Protein AF-A0A0C3NHC9-F1 (afdb_monomer_lite)

pLDDT: mean 86.34, std 17.05, range [40.94, 98.5]

Foldseek 3Di:
DDDDDDDDDDPDDDPDDPDPPPVLVVLLVVQLVLLVVLCVVLVHDPVLSVVLNVLSVVCSVPDSVVNSVVSNVSSVVRSVVVVVVVVVVVVVVVVVVVVVVVVVVPPPDDDDPQLLVLLLVLLLCLVPDPPDDDLVCSLVVSLVVCVVCVVVSVNPVQPPDPNSVVNVSVSNVVSSVVVVVVVVVVVVVVVVVVVVVVVVVVVPD

Sequence (205 aa):
MILRRNNAMTTTVLGSHPTPVSRQSHARKDFKLWAQKVASKFELKAAQFLELSTFINVGRKLNATDLRLRIWQQATSYKILNGIEEIKVESANTKTAVQKVTSGLKGRFQLSTDQMMQVAITCKDMLVQAGRTKYKTLHVDVEDRLKSCADTLGFQNVFGNPVHEQVLRTMIKKECSGIRSKFHTLASHLLSFDGLMFIADCIST

Radius of gyration: 44.85 Å; chains: 1; bounding box: 81×37×167 Å

Secondary structure (DSSP, 8-state):
----------------PPPTHHHHHHHHHHHHHHHHHHHHHTT--HHHHHHHHHHHHHGGGS-HHHHHHHHHHHHHHHHHHHHHHHHHHHHHHHHHHHHHHHHHHS------HHHHHHHHHHHHHHHS-TT----SSHHHHHHHHHHHTHHHHT-TTTTT-HHHHHHHHHHHHHHHHHHHHHHHHHHHHHHHHHHHHHHHHTT--

Structure (mmCIF, N/CA/C/O backbone):
data_AF-A0A0C3NHC9-F1
#
_entry.id   AF-A0A0C3NHC9-F1
#
loop_
_atom_site.group_PDB
_atom_site.id
_atom_site.type_symbol
_atom_site.label_atom_id
_atom_site.label_alt_id
_atom_site.label_comp_id
_atom_site.label_asym_id
_atom_site.label_entity_id
_atom_site.label_seq_id
_atom_site.pdbx_PDB_ins_code
_atom_site.C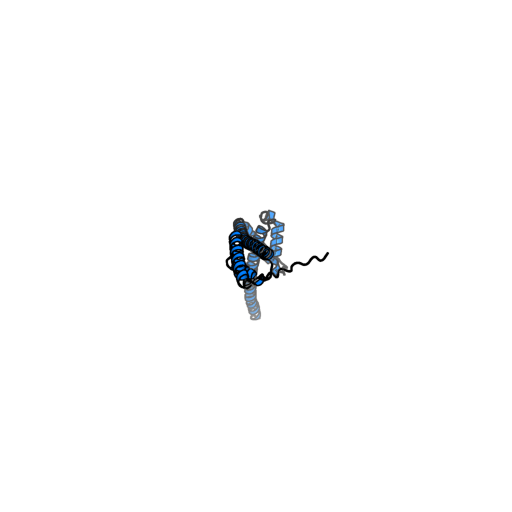artn_x
_atom_site.Cartn_y
_atom_site.Cartn_z
_atom_site.occupancy
_atom_site.B_iso_or_equiv
_atom_site.auth_seq_id
_atom_site.auth_comp_id
_atom_site.a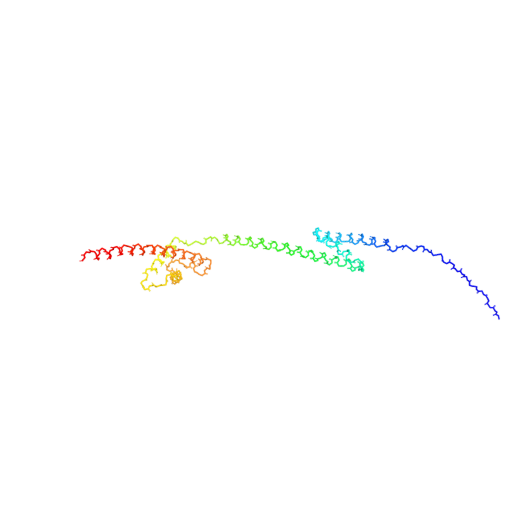uth_asym_id
_atom_site.auth_atom_id
_atom_site.pdbx_PDB_model_num
ATOM 1 N N . MET A 1 1 ? 43.011 -21.291 -99.588 1.00 44.72 1 MET A N 1
ATOM 2 C CA . MET A 1 1 ? 43.329 -19.908 -99.173 1.00 44.72 1 MET A CA 1
ATOM 3 C C . MET A 1 1 ? 43.545 -19.928 -97.664 1.00 44.72 1 MET A C 1
ATOM 5 O O . MET A 1 1 ? 42.606 -20.176 -96.924 1.00 44.72 1 MET A O 1
ATOM 9 N N . ILE A 1 2 ? 44.807 -19.854 -97.237 1.00 44.00 2 ILE A N 1
ATOM 10 C CA . ILE A 1 2 ? 45.263 -20.065 -95.854 1.00 44.00 2 ILE A CA 1
ATOM 11 C C . ILE A 1 2 ? 45.279 -18.706 -95.146 1.00 44.00 2 ILE A C 1
ATOM 13 O O . ILE A 1 2 ? 46.028 -17.824 -95.557 1.00 44.00 2 ILE A O 1
ATOM 17 N N . LEU A 1 3 ? 44.485 -18.539 -94.086 1.00 50.09 3 LEU A N 1
ATOM 18 C CA . LEU A 1 3 ? 44.543 -17.372 -93.202 1.00 50.09 3 LEU A CA 1
ATOM 19 C C . LEU A 1 3 ? 45.328 -17.735 -91.934 1.00 50.09 3 LEU A C 1
ATOM 21 O O . LEU A 1 3 ? 44.832 -18.415 -91.041 1.00 50.09 3 LEU A O 1
ATOM 25 N N . ARG A 1 4 ? 46.587 -17.286 -91.895 1.00 51.44 4 ARG A N 1
ATOM 26 C CA . ARG A 1 4 ? 47.415 -17.148 -90.686 1.00 51.44 4 ARG A CA 1
ATOM 27 C C . ARG A 1 4 ? 47.240 -15.735 -90.115 1.00 51.44 4 ARG A C 1
ATOM 29 O O . ARG A 1 4 ? 47.189 -14.797 -90.907 1.00 51.44 4 ARG A O 1
ATOM 36 N N . ARG A 1 5 ? 47.289 -15.625 -88.777 1.00 48.31 5 ARG A N 1
ATOM 37 C CA . ARG A 1 5 ? 47.662 -14.483 -87.888 1.00 48.31 5 ARG A CA 1
ATOM 38 C C . ARG A 1 5 ? 46.639 -14.349 -86.751 1.00 48.31 5 ARG A C 1
ATOM 40 O O . ARG A 1 5 ? 45.455 -14.457 -87.013 1.00 48.31 5 ARG A O 1
ATOM 47 N N . ASN A 1 6 ? 46.965 -14.047 -85.498 1.00 44.62 6 ASN A N 1
ATOM 48 C CA . ASN A 1 6 ? 48.209 -13.910 -84.736 1.00 44.62 6 ASN A CA 1
ATOM 49 C C . ASN A 1 6 ? 47.766 -13.922 -83.258 1.00 44.62 6 ASN A C 1
ATOM 51 O O . ASN A 1 6 ? 46.915 -13.116 -82.891 1.00 44.62 6 ASN A O 1
ATOM 55 N N . ASN A 1 7 ? 48.335 -14.786 -82.413 1.00 49.16 7 ASN A N 1
ATOM 56 C CA . ASN A 1 7 ? 48.118 -14.726 -80.965 1.00 49.16 7 ASN A CA 1
ATOM 57 C C . ASN A 1 7 ? 49.011 -13.632 -80.366 1.00 49.16 7 ASN A C 1
ATOM 59 O O . ASN A 1 7 ? 50.233 -13.774 -80.349 1.00 49.16 7 ASN A O 1
ATOM 63 N N . ALA A 1 8 ? 48.406 -12.550 -79.875 1.00 57.22 8 ALA A N 1
ATOM 64 C CA . ALA A 1 8 ? 49.081 -11.569 -79.034 1.00 57.22 8 ALA A CA 1
ATOM 65 C C . ALA A 1 8 ? 49.025 -12.040 -77.574 1.00 57.22 8 ALA A C 1
ATOM 67 O O . ALA A 1 8 ? 47.955 -12.159 -76.981 1.00 57.22 8 ALA A O 1
ATOM 68 N N . MET A 1 9 ? 50.193 -12.337 -77.012 1.00 54.31 9 MET A N 1
ATOM 69 C CA . MET A 1 9 ? 50.381 -12.715 -75.615 1.00 54.31 9 MET A CA 1
ATOM 70 C C . MET A 1 9 ? 50.439 -11.427 -74.781 1.00 54.31 9 MET A C 1
ATOM 72 O O . MET A 1 9 ? 51.434 -10.705 -74.807 1.00 54.31 9 MET A O 1
ATOM 76 N N . THR A 1 10 ? 49.348 -11.088 -74.094 1.00 58.56 10 THR A N 1
ATOM 77 C CA . THR A 1 10 ? 49.297 -9.936 -73.184 1.00 58.56 10 THR A CA 1
ATOM 78 C C . THR A 1 10 ? 49.719 -10.387 -71.790 1.00 58.56 10 THR A C 1
ATOM 80 O O . THR A 1 10 ? 48.948 -11.002 -71.059 1.00 58.56 10 THR A O 1
ATOM 83 N N . THR A 1 11 ? 50.963 -10.095 -71.420 1.00 52.34 11 THR A N 1
ATOM 84 C CA . THR A 1 11 ? 51.487 -10.300 -70.065 1.00 52.34 11 THR A CA 1
ATOM 85 C C . THR A 1 11 ? 50.850 -9.280 -69.122 1.00 52.34 11 THR A C 1
ATOM 87 O O . THR A 1 11 ? 51.247 -8.116 -69.083 1.00 52.34 11 THR A O 1
ATOM 90 N N . THR A 1 12 ? 49.827 -9.697 -68.375 1.00 59.31 12 THR A N 1
ATOM 91 C CA . THR A 1 12 ? 49.214 -8.884 -67.319 1.00 59.31 12 THR A CA 1
ATOM 92 C C . THR A 1 12 ? 50.114 -8.880 -66.085 1.00 59.31 12 THR A C 1
ATOM 94 O O . THR A 1 12 ? 50.344 -9.909 -65.454 1.00 59.31 12 THR A O 1
ATOM 97 N N . VAL A 1 13 ? 50.631 -7.699 -65.749 1.00 56.50 13 VAL A N 1
ATOM 98 C CA . VAL A 1 13 ? 51.409 -7.419 -64.538 1.00 56.50 13 VAL A CA 1
ATOM 99 C C . VAL A 1 13 ? 50.526 -7.633 -63.303 1.00 56.50 13 VAL A C 1
ATOM 101 O O . VAL A 1 13 ? 49.479 -7.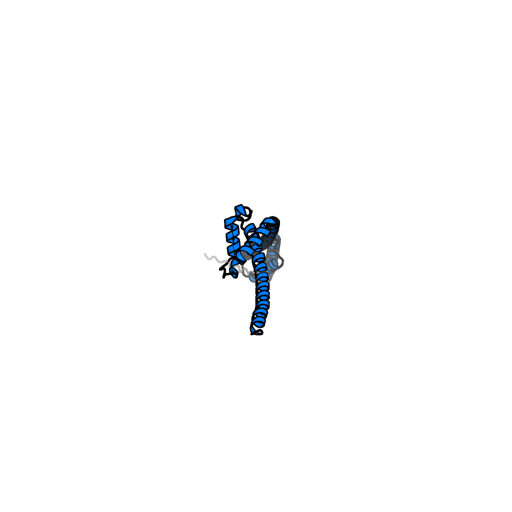005 -63.153 1.00 56.50 13 VAL A O 1
ATOM 104 N N . LEU A 1 14 ? 50.957 -8.538 -62.422 1.00 49.62 14 LEU A N 1
ATOM 105 C CA . LEU A 1 14 ? 50.315 -8.878 -61.154 1.00 49.62 14 LEU A CA 1
ATOM 106 C C . LEU A 1 14 ? 50.438 -7.691 -60.180 1.00 49.62 14 LEU A C 1
ATOM 108 O O . LEU A 1 14 ? 51.459 -7.511 -59.519 1.00 49.62 14 LEU A O 1
ATOM 112 N N . GLY A 1 15 ? 49.403 -6.852 -60.119 1.00 56.22 15 GLY A N 1
ATOM 113 C CA . GLY A 1 15 ? 49.289 -5.785 -59.127 1.00 56.22 15 GLY A CA 1
ATOM 114 C C . GLY A 1 15 ? 49.207 -6.361 -57.711 1.00 56.22 15 GLY A C 1
ATOM 115 O O . GLY A 1 15 ? 48.411 -7.259 -57.437 1.00 56.22 15 GLY A O 1
ATOM 116 N N . SER A 1 16 ? 50.036 -5.838 -56.812 1.00 59.50 16 SER A N 1
ATOM 117 C CA . SER A 1 16 ? 50.079 -6.167 -55.389 1.00 59.50 16 SER A CA 1
ATOM 118 C C . SER A 1 16 ? 48.696 -6.031 -54.743 1.00 59.50 16 SER A C 1
ATOM 120 O O . SER A 1 16 ? 48.161 -4.939 -54.555 1.00 59.50 16 SER A O 1
ATOM 122 N N . HIS A 1 17 ? 48.100 -7.175 -54.405 1.00 58.53 17 HIS A N 1
ATOM 123 C CA . HIS A 1 17 ? 46.801 -7.245 -53.752 1.00 58.53 17 HIS A CA 1
ATOM 124 C C . HIS A 1 17 ? 46.933 -6.693 -52.318 1.00 58.53 17 HIS A C 1
ATOM 126 O O . HIS A 1 17 ? 47.716 -7.239 -51.536 1.00 58.53 17 HIS A O 1
ATOM 132 N N . PRO A 1 18 ? 46.224 -5.610 -51.943 1.00 59.41 18 PRO A N 1
ATOM 133 C CA . PRO A 1 18 ? 46.286 -5.084 -50.587 1.00 59.41 18 PRO A CA 1
ATOM 134 C C . PRO A 1 18 ? 45.799 -6.153 -49.608 1.00 59.41 18 PRO A C 1
ATOM 136 O O . PRO A 1 18 ? 44.698 -6.691 -49.739 1.00 59.41 18 PRO A O 1
ATOM 139 N N . THR A 1 19 ? 46.641 -6.469 -48.628 1.00 56.66 19 THR A N 1
ATOM 140 C CA . THR A 1 19 ? 46.375 -7.489 -47.615 1.00 56.66 19 THR A CA 1
ATOM 141 C C . THR A 1 19 ? 45.064 -7.187 -46.861 1.00 56.66 19 THR A C 1
ATOM 143 O O . THR A 1 19 ? 44.815 -6.042 -46.469 1.00 56.66 19 THR A O 1
ATOM 146 N N . PRO A 1 20 ? 44.200 -8.194 -46.616 1.00 60.44 20 PRO A N 1
ATOM 147 C CA . PRO A 1 20 ? 42.828 -8.021 -46.107 1.00 60.44 20 PRO A CA 1
ATOM 148 C C . PRO A 1 20 ? 42.699 -7.418 -44.693 1.00 60.44 20 PRO A C 1
ATOM 150 O O . PRO A 1 20 ? 41.590 -7.161 -44.226 1.00 60.44 20 PRO A O 1
ATOM 153 N N . VAL A 1 21 ? 43.811 -7.146 -44.006 1.00 60.47 21 VAL A N 1
ATOM 154 C CA . VAL A 1 21 ? 43.839 -6.648 -42.622 1.00 60.47 21 VAL A CA 1
ATOM 155 C C . VAL A 1 21 ? 43.451 -5.161 -42.525 1.00 60.47 21 VAL A C 1
ATOM 157 O O . VAL A 1 21 ? 42.848 -4.744 -41.535 1.00 60.47 21 VAL A O 1
ATOM 160 N N . SER A 1 22 ? 43.715 -4.346 -43.555 1.00 60.72 22 SER A N 1
ATOM 161 C CA . SER A 1 22 ? 43.496 -2.888 -43.486 1.00 60.72 22 SER A CA 1
ATOM 162 C C . SER A 1 22 ? 42.015 -2.479 -43.536 1.00 60.72 22 SER A C 1
ATOM 164 O O . SER A 1 22 ? 41.604 -1.552 -42.834 1.00 60.72 22 SER A O 1
ATOM 166 N N . ARG A 1 23 ? 41.168 -3.202 -44.284 1.00 60.69 23 ARG A N 1
ATOM 167 C CA . ARG A 1 23 ? 39.735 -2.870 -44.444 1.00 60.69 23 ARG A CA 1
ATOM 168 C C . ARG A 1 23 ? 38.904 -3.103 -43.179 1.00 60.69 23 ARG A C 1
ATOM 170 O O . ARG A 1 23 ? 37.926 -2.396 -42.947 1.00 60.69 23 ARG A O 1
ATOM 177 N N . GLN A 1 24 ? 39.301 -4.049 -42.328 1.00 67.00 24 GLN A N 1
ATOM 178 C CA . GLN A 1 24 ? 38.538 -4.413 -41.128 1.00 67.00 24 GLN A CA 1
ATOM 179 C C . GLN A 1 24 ? 38.642 -3.359 -40.007 1.00 67.00 24 GLN A C 1
ATOM 181 O O . GLN A 1 24 ? 37.702 -3.168 -39.234 1.00 67.00 24 GLN A O 1
ATOM 186 N N . SER A 1 25 ? 39.765 -2.635 -39.945 1.00 71.69 25 SER A N 1
ATOM 187 C CA . SER A 1 25 ? 40.015 -1.554 -38.979 1.00 71.69 25 SER A CA 1
ATOM 188 C C . SER A 1 25 ? 39.088 -0.350 -39.189 1.00 71.69 25 SER A C 1
ATOM 190 O O . SER A 1 25 ? 38.513 0.166 -38.226 1.00 71.69 25 SER A O 1
ATOM 192 N N . HIS A 1 26 ? 38.889 0.063 -40.446 1.00 75.31 26 HIS A N 1
ATOM 193 C CA . HIS A 1 26 ? 38.049 1.213 -40.796 1.00 75.31 26 HIS A CA 1
ATOM 194 C C . HIS A 1 26 ? 36.569 0.960 -40.491 1.00 75.31 26 HIS A C 1
ATOM 196 O O . HIS A 1 26 ? 35.961 1.742 -39.763 1.00 75.31 26 HIS A O 1
ATOM 202 N N . ALA A 1 27 ? 36.033 -0.195 -40.902 1.00 78.44 27 ALA A N 1
ATOM 203 C CA . ALA A 1 27 ? 34.645 -0.563 -40.619 1.00 78.44 27 ALA A CA 1
ATOM 204 C C . ALA A 1 27 ? 34.328 -0.551 -39.109 1.00 78.44 27 ALA A C 1
ATOM 206 O O . ALA A 1 27 ? 33.252 -0.133 -38.686 1.00 78.44 27 ALA A O 1
ATOM 207 N N . ARG A 1 28 ? 35.286 -0.951 -38.260 1.00 79.25 28 ARG A N 1
ATOM 208 C CA . ARG A 1 28 ? 35.110 -0.947 -36.800 1.00 79.25 28 ARG A CA 1
ATOM 209 C C . ARG A 1 28 ? 35.011 0.464 -36.219 1.00 79.25 28 ARG A C 1
ATOM 211 O O . ARG A 1 28 ? 34.237 0.675 -35.285 1.00 79.25 28 ARG A O 1
ATOM 218 N N . LYS A 1 29 ? 35.784 1.420 -36.743 1.00 87.69 29 LYS A N 1
ATOM 219 C CA . LYS A 1 29 ? 35.683 2.833 -36.341 1.00 87.69 29 LYS A CA 1
ATOM 220 C C . LYS A 1 29 ? 34.319 3.404 -36.735 1.00 87.69 29 LYS A C 1
ATOM 222 O O . LYS A 1 29 ? 33.694 4.072 -35.913 1.00 87.69 29 LYS A O 1
ATOM 227 N N . ASP A 1 30 ? 33.813 3.032 -37.909 1.00 92.38 30 ASP A N 1
ATOM 228 C CA . ASP A 1 30 ? 32.503 3.475 -38.394 1.00 92.38 30 ASP A CA 1
ATOM 229 C C . ASP A 1 30 ? 31.353 2.964 -37.515 1.00 92.38 30 ASP A C 1
ATOM 231 O O . ASP A 1 30 ? 30.443 3.725 -37.183 1.00 92.38 30 ASP A O 1
ATOM 235 N N . PHE A 1 31 ? 31.394 1.699 -37.072 1.00 94.56 31 PHE A N 1
ATOM 236 C CA . PHE A 1 31 ? 30.374 1.170 -36.156 1.00 94.56 31 PHE A CA 1
ATOM 237 C C . PHE A 1 31 ? 30.442 1.789 -34.763 1.00 94.56 31 PHE A C 1
ATOM 239 O O . PHE A 1 31 ? 29.396 2.011 -34.159 1.00 94.56 31 PHE A O 1
ATOM 246 N N . LYS A 1 32 ? 31.640 2.107 -34.256 1.00 94.81 32 LYS A N 1
ATOM 247 C CA . LYS A 1 32 ? 31.778 2.827 -32.981 1.00 94.81 32 LYS A CA 1
ATOM 248 C C . LYS A 1 32 ? 31.165 4.222 -33.061 1.00 94.81 32 LYS A C 1
ATOM 250 O O . LYS A 1 32 ? 30.396 4.592 -32.180 1.00 94.81 32 LYS A O 1
ATOM 255 N N . LEU A 1 33 ? 31.446 4.958 -34.138 1.00 96.00 33 LEU A N 1
ATOM 256 C CA . LEU A 1 33 ? 30.846 6.272 -34.367 1.00 96.00 33 LEU A CA 1
ATOM 257 C C . LEU A 1 33 ? 29.321 6.170 -34.522 1.00 96.00 33 LEU A C 1
ATOM 259 O O . LEU A 1 33 ? 28.586 7.003 -33.996 1.00 96.00 33 LEU A O 1
ATOM 263 N N . TRP A 1 34 ? 28.833 5.133 -35.207 1.00 96.19 34 TRP A N 1
ATOM 264 C CA . TRP A 1 34 ? 27.400 4.859 -35.309 1.00 96.19 34 TRP A CA 1
ATOM 265 C C . TRP A 1 34 ? 26.764 4.585 -33.943 1.00 96.19 34 TRP A C 1
ATOM 267 O O . TRP A 1 34 ? 25.779 5.231 -33.597 1.00 96.19 34 TRP A O 1
ATOM 277 N N . ALA A 1 35 ? 27.342 3.688 -33.141 1.00 96.94 35 ALA A N 1
ATOM 278 C CA . ALA A 1 35 ? 26.850 3.397 -31.798 1.00 96.94 35 ALA A CA 1
ATOM 279 C C . ALA A 1 35 ? 26.876 4.632 -30.895 1.00 96.94 35 ALA A C 1
ATOM 281 O O . ALA A 1 35 ? 25.951 4.810 -30.113 1.00 96.94 35 ALA A O 1
ATOM 282 N N . GLN A 1 36 ? 27.870 5.513 -31.037 1.00 97.69 36 GLN A N 1
ATOM 283 C CA . GLN A 1 36 ? 27.906 6.784 -30.316 1.00 97.69 36 GLN A CA 1
ATOM 284 C C . GLN A 1 36 ? 26.739 7.690 -30.721 1.00 97.69 36 GLN A C 1
ATOM 286 O O . GLN A 1 36 ? 26.024 8.178 -29.852 1.00 97.69 36 GLN A O 1
ATOM 291 N N . LYS A 1 37 ? 26.484 7.865 -32.026 1.00 97.94 37 LYS A N 1
ATOM 292 C CA . LYS A 1 37 ? 25.334 8.650 -32.516 1.00 97.94 37 LYS A CA 1
ATOM 293 C C . LYS A 1 37 ? 24.005 8.095 -32.005 1.00 97.94 37 LYS A C 1
ATOM 295 O O . LYS A 1 37 ? 23.142 8.857 -31.582 1.00 97.94 37 LYS A O 1
ATOM 300 N N . VAL A 1 38 ? 23.849 6.772 -32.038 1.00 97.94 38 VAL A N 1
ATOM 301 C CA . VAL A 1 38 ? 22.658 6.081 -31.532 1.00 97.94 38 VAL A CA 1
ATOM 302 C C . VAL A 1 38 ? 22.530 6.273 -30.019 1.00 97.94 38 VAL A C 1
ATOM 304 O O . VAL A 1 38 ? 21.463 6.651 -29.548 1.00 97.94 38 VAL A O 1
ATOM 307 N N . ALA A 1 39 ? 23.608 6.088 -29.261 1.00 98.06 39 ALA A N 1
ATOM 308 C CA . ALA A 1 39 ? 23.596 6.259 -27.814 1.00 98.06 39 ALA A CA 1
ATOM 309 C C . ALA A 1 39 ? 23.253 7.691 -27.396 1.00 98.06 39 ALA A C 1
ATOM 311 O O . ALA A 1 39 ? 22.438 7.870 -26.499 1.00 98.06 39 ALA A O 1
ATOM 312 N N . SER A 1 40 ? 23.799 8.698 -28.083 1.00 98.00 40 SER A N 1
ATOM 313 C CA . SER A 1 40 ? 23.423 10.098 -27.868 1.00 98.00 40 SER A CA 1
ATOM 314 C C . SER A 1 40 ? 21.956 10.353 -28.218 1.00 98.00 40 SER A C 1
ATOM 316 O O . SER A 1 40 ? 21.259 11.000 -27.448 1.00 98.00 40 SER A O 1
ATOM 318 N N . LYS A 1 41 ? 21.460 9.811 -29.340 1.00 98.12 41 LYS A N 1
ATOM 319 C CA . LYS A 1 41 ? 20.058 9.973 -29.761 1.00 98.12 41 LYS A CA 1
ATOM 320 C C . LYS A 1 41 ? 19.061 9.371 -28.767 1.00 98.12 41 LYS A C 1
ATOM 322 O O . LYS A 1 41 ? 17.987 9.928 -28.580 1.00 98.12 41 LYS A O 1
ATOM 327 N N . PHE A 1 42 ? 19.394 8.227 -28.179 1.00 97.81 42 PHE A N 1
ATOM 328 C CA . PHE A 1 42 ? 18.545 7.535 -27.208 1.00 97.81 42 PHE A CA 1
ATOM 329 C C . PHE A 1 42 ? 18.905 7.862 -25.753 1.00 97.81 42 PHE A C 1
ATOM 331 O O . PHE A 1 42 ? 18.368 7.222 -24.854 1.00 97.81 42 PHE A O 1
ATOM 338 N N . GLU A 1 43 ? 19.791 8.837 -25.516 1.00 97.25 43 GLU A N 1
ATOM 339 C CA . GLU A 1 43 ? 20.208 9.278 -24.175 1.00 97.25 43 GLU A CA 1
ATOM 340 C C . GLU A 1 43 ? 20.624 8.101 -23.278 1.00 97.25 43 GLU A C 1
ATOM 342 O O . GLU A 1 43 ? 20.218 7.974 -22.122 1.00 97.25 43 GLU A O 1
ATOM 347 N N . LEU A 1 44 ? 21.396 7.175 -23.847 1.00 97.44 44 LEU A N 1
ATOM 348 C CA . LEU A 1 44 ? 21.778 5.958 -23.146 1.00 97.44 44 LEU A CA 1
ATOM 349 C C . LEU A 1 44 ? 22.755 6.254 -22.008 1.00 97.44 44 LEU A C 1
ATOM 351 O O . LEU A 1 44 ? 23.661 7.082 -22.130 1.00 97.44 44 LEU A O 1
ATOM 355 N N . LYS A 1 45 ? 22.623 5.494 -20.918 1.00 97.38 45 LYS A N 1
ATOM 356 C CA . LYS A 1 45 ? 23.560 5.534 -19.791 1.00 97.38 45 LYS A CA 1
ATOM 357 C C . LYS A 1 45 ? 24.934 5.019 -20.245 1.00 97.38 45 LYS A C 1
ATOM 359 O O . LYS A 1 45 ? 25.033 4.167 -21.130 1.00 97.38 45 LYS A O 1
ATOM 364 N N . ALA A 1 46 ? 26.006 5.464 -19.589 1.00 97.06 46 ALA A N 1
ATOM 365 C CA . ALA A 1 46 ? 27.377 5.080 -19.951 1.00 97.06 46 ALA A CA 1
ATOM 366 C C . ALA A 1 46 ? 27.596 3.550 -19.986 1.00 97.06 46 ALA A C 1
ATOM 368 O O . ALA A 1 46 ? 28.251 3.039 -20.894 1.00 97.06 46 ALA A O 1
ATOM 369 N N . ALA A 1 47 ? 26.989 2.811 -19.050 1.00 97.44 47 ALA A N 1
ATOM 370 C CA . ALA A 1 47 ? 27.037 1.347 -19.020 1.00 97.44 47 ALA A CA 1
ATOM 371 C C . ALA A 1 47 ? 26.372 0.706 -20.254 1.00 97.44 47 ALA A C 1
ATOM 373 O O . ALA A 1 47 ? 26.947 -0.179 -20.881 1.00 97.44 47 ALA A O 1
ATOM 374 N N . GLN A 1 48 ? 25.212 1.219 -20.674 1.00 97.81 48 GLN A N 1
ATOM 375 C CA . GLN A 1 48 ? 24.490 0.732 -21.856 1.00 97.81 48 GLN A CA 1
ATOM 376 C C . GLN A 1 48 ? 25.292 0.991 -23.141 1.00 97.81 48 GLN A C 1
ATOM 378 O O . GLN A 1 48 ? 25.343 0.147 -24.035 1.00 97.81 48 GLN A O 1
ATOM 383 N N . PHE A 1 49 ? 25.991 2.128 -23.226 1.00 96.81 49 PHE A N 1
ATOM 384 C CA . PHE A 1 49 ? 26.906 2.401 -24.337 1.00 96.81 49 PHE A CA 1
ATOM 385 C C . PHE A 1 49 ? 28.116 1.447 -24.365 1.00 96.81 49 PHE A C 1
ATOM 387 O O . PHE A 1 49 ? 28.538 1.003 -25.441 1.00 96.81 49 PHE A O 1
ATOM 394 N N . LEU A 1 50 ? 28.664 1.093 -23.199 1.00 96.50 50 LEU A N 1
ATOM 395 C CA . LEU A 1 50 ? 29.730 0.096 -23.101 1.00 96.50 50 LEU A CA 1
ATOM 396 C C . LEU A 1 50 ? 29.249 -1.279 -23.593 1.00 96.50 50 LEU A C 1
ATOM 398 O O . LEU A 1 50 ? 29.954 -1.942 -24.355 1.00 96.50 50 LEU A O 1
ATOM 402 N N . GLU A 1 51 ? 28.024 -1.672 -23.246 1.00 96.44 51 GLU A N 1
ATOM 403 C CA . GLU A 1 51 ? 27.402 -2.907 -23.735 1.00 96.44 51 GLU A CA 1
ATOM 404 C C . GLU A 1 51 ? 27.214 -2.902 -25.260 1.00 96.44 51 GLU A C 1
ATOM 406 O O . GLU A 1 51 ? 27.574 -3.878 -25.924 1.00 96.44 51 GLU A O 1
ATOM 411 N N . LEU A 1 52 ? 26.771 -1.785 -25.854 1.00 95.56 52 LEU A N 1
ATOM 412 C CA . LEU A 1 52 ? 26.719 -1.637 -27.318 1.00 95.56 52 LEU A CA 1
ATOM 413 C C . LEU A 1 52 ? 28.105 -1.786 -27.966 1.00 95.56 52 LEU A C 1
ATOM 415 O O . LEU A 1 52 ? 28.239 -2.376 -29.041 1.00 95.56 52 LEU A O 1
ATOM 419 N N . SER A 1 53 ? 29.154 -1.294 -27.305 1.00 93.88 53 SER A N 1
ATOM 420 C CA . SER A 1 53 ? 30.535 -1.448 -27.775 1.00 93.88 53 SER A CA 1
ATOM 421 C C . SER A 1 53 ? 31.000 -2.908 -27.741 1.00 93.88 53 SER A C 1
ATOM 423 O O . SER A 1 53 ? 31.676 -3.365 -28.668 1.00 93.88 53 SER A O 1
ATOM 425 N N . THR A 1 54 ? 30.603 -3.667 -26.719 1.00 94.56 54 THR A N 1
ATOM 426 C CA . THR A 1 54 ? 30.814 -5.121 -26.657 1.00 94.56 54 THR A CA 1
ATOM 427 C C . THR A 1 54 ? 30.051 -5.832 -27.771 1.00 94.56 54 THR A C 1
ATOM 429 O O . THR A 1 54 ? 30.614 -6.696 -28.448 1.00 94.56 54 THR A O 1
ATOM 432 N N . PHE A 1 55 ? 28.817 -5.407 -28.046 1.00 92.50 55 PHE A N 1
ATOM 433 C CA . PHE A 1 55 ? 27.989 -5.960 -29.116 1.00 92.50 55 PHE A CA 1
ATOM 434 C C . PHE A 1 55 ? 28.637 -5.807 -30.502 1.00 92.50 55 PHE A C 1
ATOM 436 O O . PHE A 1 55 ? 28.64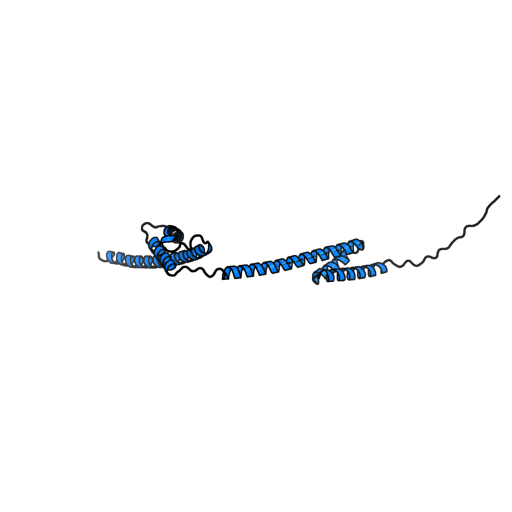2 -6.754 -31.288 1.00 92.50 55 PHE A O 1
ATOM 443 N N . ILE A 1 56 ? 29.283 -4.665 -30.780 1.00 95.00 56 ILE A N 1
ATOM 444 C CA . ILE A 1 56 ? 30.077 -4.457 -32.008 1.00 95.00 56 ILE A CA 1
ATOM 445 C C . ILE A 1 56 ? 31.217 -5.480 -32.125 1.00 95.00 56 ILE A C 1
ATOM 447 O O . ILE A 1 56 ? 31.493 -5.982 -33.215 1.00 95.00 56 ILE A O 1
ATOM 451 N N . ASN A 1 57 ? 31.891 -5.797 -31.015 1.00 93.38 57 ASN A N 1
ATOM 452 C CA . ASN A 1 57 ? 33.014 -6.737 -31.023 1.00 93.38 57 ASN A CA 1
ATOM 453 C C . ASN A 1 57 ? 32.555 -8.174 -31.304 1.00 93.38 57 ASN A C 1
ATOM 455 O O . ASN A 1 57 ? 33.197 -8.880 -32.085 1.00 93.38 57 ASN A O 1
ATOM 459 N N . VAL A 1 58 ? 31.441 -8.593 -30.698 1.00 94.00 58 VAL A N 1
ATOM 460 C CA . VAL A 1 58 ? 30.861 -9.931 -30.892 1.00 94.00 58 VAL A CA 1
ATOM 461 C C . VAL A 1 58 ? 30.246 -10.059 -32.289 1.00 94.00 58 VAL A C 1
ATOM 463 O O . VAL A 1 58 ? 30.451 -11.058 -32.978 1.00 94.00 58 VAL A O 1
ATOM 466 N N . GLY A 1 59 ? 29.575 -9.008 -32.763 1.00 93.94 59 GLY A N 1
ATOM 467 C CA . GLY A 1 59 ? 28.924 -8.937 -34.070 1.00 93.94 59 GLY A CA 1
ATOM 468 C C . GLY A 1 59 ? 29.864 -8.772 -35.266 1.00 93.94 59 GLY A C 1
ATOM 469 O O . GLY A 1 59 ? 29.390 -8.552 -36.375 1.00 93.94 59 GLY A O 1
ATOM 470 N N . ARG A 1 60 ? 31.187 -8.901 -35.095 1.00 91.44 60 ARG A N 1
ATOM 471 C CA . ARG A 1 60 ? 32.196 -8.645 -36.146 1.00 91.44 60 ARG A CA 1
ATOM 472 C C . ARG A 1 60 ? 32.055 -9.487 -37.421 1.00 91.44 60 ARG A C 1
ATOM 474 O O . ARG A 1 60 ? 32.660 -9.151 -38.433 1.00 91.44 60 ARG A O 1
ATOM 481 N N . LYS A 1 61 ? 31.346 -10.618 -37.343 1.00 92.94 61 LYS A N 1
ATOM 482 C CA . LYS A 1 61 ? 31.088 -11.525 -38.475 1.00 92.94 61 LYS A CA 1
ATOM 483 C C . LYS A 1 61 ? 29.777 -11.208 -39.204 1.00 92.94 61 LYS A C 1
ATOM 485 O O . LYS A 1 61 ? 29.518 -11.802 -40.243 1.00 92.94 61 LYS A O 1
ATOM 490 N N . LEU A 1 62 ? 28.947 -10.326 -38.649 1.00 92.94 62 LEU A N 1
ATOM 491 C CA . LEU A 1 62 ? 27.681 -9.934 -39.255 1.00 92.94 62 LEU A CA 1
ATOM 492 C C . LEU A 1 62 ? 27.922 -8.967 -40.410 1.00 92.94 62 LEU A C 1
ATOM 494 O O . LEU A 1 62 ? 28.921 -8.242 -40.444 1.00 92.94 62 LEU A O 1
ATOM 498 N N . ASN A 1 63 ? 26.971 -8.931 -41.341 1.00 94.62 63 ASN A N 1
ATOM 499 C CA . ASN A 1 63 ? 26.977 -7.901 -42.363 1.00 94.62 63 ASN A CA 1
ATOM 500 C C . ASN A 1 63 ? 26.765 -6.514 -41.711 1.00 94.62 63 ASN A C 1
ATOM 502 O O . ASN A 1 63 ? 26.219 -6.384 -40.610 1.00 94.62 63 ASN A O 1
ATOM 506 N N . ALA A 1 64 ? 27.228 -5.463 -42.386 1.00 93.31 64 ALA A N 1
ATOM 507 C CA . ALA A 1 64 ? 27.215 -4.112 -41.831 1.00 93.31 64 ALA A CA 1
ATOM 508 C C . ALA A 1 64 ? 25.802 -3.585 -41.533 1.00 93.31 64 ALA A C 1
ATOM 510 O O . ALA A 1 64 ? 25.602 -2.862 -40.553 1.00 93.31 64 ALA A O 1
ATOM 511 N N . THR A 1 65 ? 24.836 -3.939 -42.376 1.00 95.38 65 THR A N 1
ATOM 512 C CA . THR A 1 65 ? 23.438 -3.521 -42.254 1.00 95.38 65 THR A CA 1
ATOM 513 C C . THR A 1 65 ? 22.786 -4.166 -41.035 1.00 95.38 65 THR A C 1
ATOM 515 O O . THR A 1 65 ? 22.234 -3.458 -40.194 1.00 95.38 65 THR A O 1
ATOM 518 N N . ASP A 1 66 ? 22.944 -5.477 -40.873 1.00 95.81 66 ASP A N 1
ATOM 519 C CA . ASP A 1 66 ? 22.451 -6.254 -39.740 1.00 95.81 66 ASP A CA 1
ATOM 520 C C . ASP A 1 66 ? 23.046 -5.749 -38.431 1.00 95.81 66 ASP A C 1
ATOM 522 O O . ASP A 1 66 ? 22.330 -5.601 -37.441 1.00 95.81 66 ASP A O 1
ATOM 526 N N . LEU A 1 67 ? 24.352 -5.455 -38.408 1.00 95.56 67 LEU A N 1
ATOM 527 C CA . LEU A 1 67 ? 24.996 -4.949 -37.201 1.00 95.56 67 LEU A CA 1
ATOM 528 C C . LEU A 1 67 ? 24.442 -3.572 -36.808 1.00 95.56 67 LEU A C 1
ATOM 530 O O . LEU A 1 67 ? 24.130 -3.354 -35.638 1.00 95.56 67 LEU A O 1
ATOM 534 N N . ARG A 1 68 ? 24.257 -2.655 -37.769 1.00 95.94 68 ARG A N 1
ATOM 535 C CA . ARG A 1 68 ? 23.633 -1.343 -37.509 1.00 95.94 68 ARG A CA 1
ATOM 536 C C . ARG A 1 68 ? 22.197 -1.481 -37.016 1.00 95.94 68 ARG A C 1
ATOM 538 O O . ARG A 1 68 ? 21.833 -0.781 -36.071 1.00 95.94 68 ARG A O 1
ATOM 545 N N . LEU A 1 69 ? 21.418 -2.376 -37.626 1.00 97.06 69 LEU A N 1
ATOM 546 C CA . LEU A 1 69 ? 20.035 -2.644 -37.239 1.00 97.06 69 LEU A CA 1
ATOM 547 C C . LEU A 1 69 ? 19.959 -3.187 -35.809 1.00 97.06 69 LEU A C 1
ATOM 549 O O . LEU A 1 69 ? 19.178 -2.683 -35.008 1.00 97.06 69 LEU A O 1
ATOM 553 N N . ARG A 1 70 ? 20.813 -4.150 -35.450 1.00 96.62 70 ARG A N 1
ATOM 554 C CA . ARG A 1 70 ? 20.843 -4.711 -34.092 1.00 96.62 70 ARG A CA 1
ATOM 555 C C . ARG A 1 70 ? 21.303 -3.695 -33.045 1.00 96.62 70 ARG A C 1
ATOM 557 O O . ARG A 1 70 ? 20.715 -3.647 -31.972 1.00 96.62 70 ARG A O 1
ATOM 564 N N . ILE A 1 71 ? 22.293 -2.848 -33.354 1.00 96.56 71 ILE A N 1
ATOM 565 C CA . ILE A 1 71 ? 22.695 -1.733 -32.472 1.00 96.56 71 ILE A CA 1
ATOM 566 C C . ILE A 1 71 ? 21.507 -0.797 -32.223 1.00 96.56 71 ILE A C 1
ATOM 568 O O . ILE A 1 71 ? 21.254 -0.406 -31.086 1.00 96.56 71 ILE A O 1
ATOM 572 N N . TRP A 1 72 ? 20.761 -0.459 -33.277 1.00 98.12 72 TRP A N 1
ATOM 573 C CA . TRP A 1 72 ? 19.577 0.391 -33.174 1.00 98.12 72 TRP A CA 1
ATOM 574 C C . TRP A 1 72 ? 18.468 -0.247 -32.331 1.00 98.12 72 TRP A C 1
ATOM 576 O O . TRP A 1 72 ? 17.913 0.400 -31.443 1.00 98.12 72 TRP A O 1
ATOM 586 N N . GLN A 1 73 ? 18.157 -1.519 -32.585 1.00 98.06 73 GLN A N 1
ATOM 587 C CA . GLN A 1 73 ? 17.164 -2.275 -31.820 1.00 98.06 73 GLN A CA 1
ATOM 588 C C . GLN A 1 73 ? 17.544 -2.341 -30.338 1.00 98.06 73 GLN A C 1
ATOM 590 O O . GLN A 1 73 ? 16.723 -2.013 -29.488 1.00 98.06 73 GLN A O 1
ATOM 595 N N . GLN A 1 74 ? 18.801 -2.670 -30.028 1.00 97.81 74 GLN A N 1
ATOM 596 C CA . GLN A 1 74 ? 19.280 -2.743 -28.648 1.00 97.81 74 GLN A CA 1
ATOM 597 C C . GLN A 1 74 ? 19.196 -1.382 -27.939 1.00 97.81 74 GLN A C 1
ATOM 599 O O . GLN A 1 74 ? 18.745 -1.304 -26.799 1.00 97.81 74 GLN A O 1
ATOM 604 N N . ALA A 1 75 ? 19.563 -0.294 -28.621 1.00 98.06 75 ALA A N 1
ATOM 605 C CA . ALA A 1 75 ? 19.423 1.058 -28.083 1.00 98.06 75 ALA A CA 1
ATOM 606 C C . ALA A 1 75 ? 17.959 1.453 -27.832 1.00 98.06 75 ALA A C 1
ATOM 608 O O . ALA A 1 75 ? 17.651 2.061 -26.808 1.00 98.06 75 ALA A O 1
ATOM 609 N N . THR A 1 76 ? 17.054 1.060 -28.731 1.00 98.25 76 THR A N 1
ATOM 610 C CA . THR A 1 76 ? 15.609 1.275 -28.562 1.00 98.25 76 THR A CA 1
ATOM 611 C C . THR A 1 76 ? 15.103 0.543 -27.316 1.00 98.25 76 THR A C 1
ATOM 613 O O . THR A 1 76 ? 14.412 1.143 -26.493 1.00 98.25 76 THR A O 1
ATOM 616 N N . SER A 1 77 ? 15.511 -0.716 -27.121 1.00 98.19 77 SER A N 1
ATOM 617 C CA . SER A 1 77 ? 15.181 -1.492 -25.920 1.00 98.19 77 SER A CA 1
ATOM 618 C C . SER A 1 77 ? 15.688 -0.821 -24.643 1.00 98.19 77 SER A C 1
ATOM 620 O O . SER A 1 77 ? 14.939 -0.726 -23.674 1.00 98.19 77 SER A O 1
ATOM 622 N N . TYR A 1 78 ? 16.916 -0.290 -24.633 1.00 98.38 78 TYR A N 1
ATOM 623 C CA . TYR A 1 78 ? 17.418 0.452 -23.472 1.00 98.38 78 TYR A CA 1
ATOM 624 C C . TYR A 1 78 ? 16.628 1.731 -23.191 1.00 98.38 78 TYR A C 1
ATOM 626 O O . TYR A 1 78 ? 16.349 2.005 -22.027 1.00 98.38 78 TYR A O 1
ATOM 634 N N . LYS A 1 79 ? 16.224 2.498 -24.215 1.00 97.94 79 LYS A N 1
ATOM 635 C CA . LYS A 1 79 ? 15.385 3.690 -24.003 1.00 97.94 79 LYS A CA 1
ATOM 636 C C . LYS A 1 79 ? 14.048 3.319 -23.361 1.00 97.94 79 LYS A C 1
ATOM 638 O O . LYS A 1 79 ? 13.621 3.998 -22.432 1.00 97.94 79 LYS A O 1
ATOM 643 N N . ILE A 1 80 ? 13.423 2.232 -23.818 1.00 98.06 80 ILE A N 1
ATOM 644 C CA . ILE A 1 80 ? 12.178 1.715 -23.232 1.00 98.06 80 ILE A CA 1
ATOM 645 C C . ILE A 1 80 ? 12.401 1.307 -21.771 1.00 98.06 80 ILE A C 1
ATOM 647 O O . ILE A 1 80 ? 11.635 1.715 -20.903 1.00 98.06 80 ILE A O 1
ATOM 651 N N . LEU A 1 81 ? 13.464 0.548 -21.483 1.00 97.88 81 LEU A N 1
ATOM 652 C CA . LEU A 1 81 ? 13.790 0.118 -20.119 1.00 97.88 81 LEU A 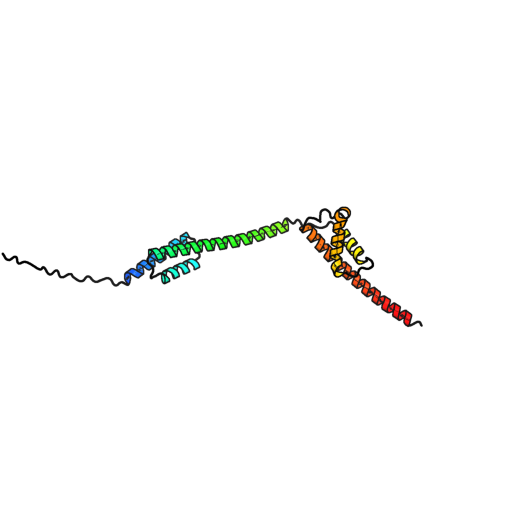CA 1
ATOM 653 C C . LEU A 1 81 ? 14.046 1.305 -19.184 1.00 97.88 81 LEU A C 1
ATOM 655 O O . LEU A 1 81 ? 13.501 1.330 -18.084 1.00 97.88 81 LEU A O 1
ATOM 659 N N . ASN A 1 82 ? 14.805 2.308 -19.634 1.00 97.31 82 ASN A N 1
ATOM 660 C CA . ASN A 1 82 ? 15.047 3.529 -18.864 1.00 97.31 82 ASN A CA 1
ATOM 661 C C . ASN A 1 82 ? 13.725 4.252 -18.546 1.00 97.31 82 ASN A C 1
ATOM 663 O O . ASN A 1 82 ? 13.500 4.623 -17.399 1.00 97.31 82 ASN A O 1
ATOM 667 N N . GLY A 1 83 ? 12.815 4.368 -19.521 1.00 97.12 83 GLY A N 1
ATOM 668 C CA . GLY A 1 83 ? 11.494 4.965 -19.295 1.00 97.12 83 GLY A CA 1
ATOM 669 C C . GLY A 1 83 ? 10.631 4.176 -18.302 1.00 97.12 83 GLY A C 1
ATOM 670 O O . GLY A 1 83 ? 9.953 4.765 -17.465 1.00 97.12 83 GLY A O 1
ATOM 671 N N . ILE A 1 84 ? 10.684 2.840 -18.332 1.00 97.44 84 ILE A N 1
ATOM 672 C CA . ILE A 1 84 ? 9.983 1.995 -17.350 1.00 97.44 84 ILE A CA 1
ATOM 673 C C . ILE A 1 84 ? 10.549 2.206 -15.939 1.00 97.44 84 ILE A C 1
ATOM 675 O O . ILE A 1 84 ? 9.781 2.278 -14.977 1.00 97.44 84 ILE A O 1
ATOM 679 N N . GLU A 1 85 ? 11.873 2.304 -15.795 1.00 96.50 85 GLU A N 1
ATOM 680 C CA . GLU A 1 85 ? 12.516 2.595 -14.507 1.00 96.50 85 GLU A CA 1
ATOM 681 C C . GLU A 1 85 ? 12.072 3.953 -13.950 1.00 96.50 85 GLU A C 1
ATOM 683 O O . GLU A 1 85 ? 11.708 4.037 -12.776 1.00 96.50 85 GLU A O 1
ATOM 688 N N . GLU A 1 86 ? 12.038 4.990 -14.789 1.00 96.38 86 GLU A N 1
ATOM 689 C CA . GLU A 1 86 ? 11.572 6.332 -14.417 1.00 96.38 86 GLU A CA 1
ATOM 690 C C . GLU A 1 86 ? 10.106 6.317 -13.962 1.00 96.38 86 GLU A C 1
ATOM 692 O O . GLU A 1 86 ? 9.806 6.753 -12.848 1.00 96.38 86 GLU A O 1
ATOM 697 N N . ILE A 1 87 ? 9.210 5.711 -14.753 1.00 96.56 87 ILE A N 1
ATOM 698 C CA . ILE A 1 87 ? 7.785 5.565 -14.408 1.00 96.56 87 ILE A CA 1
ATOM 699 C C . ILE A 1 87 ? 7.616 4.809 -13.088 1.00 96.56 87 ILE A C 1
ATOM 701 O O . ILE A 1 87 ? 6.762 5.150 -12.270 1.00 96.56 87 ILE A O 1
ATOM 705 N N . LYS A 1 88 ? 8.424 3.772 -12.843 1.00 97.06 88 LYS A N 1
ATOM 706 C CA . LYS A 1 88 ? 8.360 2.995 -11.601 1.00 97.06 88 LYS A CA 1
ATOM 707 C C . LYS A 1 88 ? 8.736 3.844 -10.385 1.00 97.06 88 LYS A C 1
ATOM 709 O O . LYS A 1 88 ? 8.069 3.747 -9.352 1.00 97.06 88 LYS A O 1
ATOM 714 N N . VAL A 1 89 ? 9.783 4.662 -10.497 1.00 96.94 89 VAL A N 1
ATOM 715 C CA . VAL A 1 89 ? 10.202 5.583 -9.430 1.00 96.94 89 VAL A CA 1
ATOM 716 C C . VAL A 1 89 ? 9.125 6.640 -9.183 1.00 96.94 89 VAL A C 1
ATOM 718 O O . VAL A 1 89 ? 8.718 6.843 -8.038 1.00 96.94 89 VAL A O 1
ATOM 721 N N . GLU A 1 90 ? 8.602 7.259 -10.240 1.00 96.00 90 GLU A N 1
ATOM 722 C CA . GLU A 1 90 ? 7.528 8.249 -10.137 1.00 96.00 90 GLU A CA 1
ATOM 723 C C . GLU A 1 90 ? 6.257 7.648 -9.519 1.00 96.00 90 GLU A C 1
ATOM 725 O O . GLU A 1 90 ? 5.679 8.218 -8.595 1.00 96.00 90 GLU A O 1
ATOM 730 N N . SER A 1 91 ? 5.865 6.444 -9.940 1.00 95.56 91 SER A N 1
ATOM 731 C CA . SER A 1 91 ? 4.718 5.720 -9.387 1.00 95.56 91 SER A CA 1
ATOM 732 C C . SER A 1 91 ? 4.869 5.453 -7.885 1.00 95.56 91 SER A C 1
ATOM 734 O O . SER A 1 91 ? 3.922 5.654 -7.118 1.00 95.56 91 SER A O 1
ATOM 736 N N . ALA A 1 92 ? 6.064 5.061 -7.428 1.00 96.06 92 ALA A N 1
ATOM 737 C CA . ALA A 1 92 ? 6.344 4.867 -6.006 1.00 96.06 92 ALA A CA 1
ATOM 738 C C . ALA A 1 92 ? 6.235 6.181 -5.206 1.00 96.06 92 ALA A C 1
ATOM 740 O O . ALA A 1 92 ? 5.671 6.199 -4.103 1.00 96.06 92 ALA A O 1
ATOM 741 N N . ASN A 1 93 ? 6.712 7.288 -5.778 1.00 95.81 93 ASN A N 1
ATOM 742 C CA . ASN A 1 93 ? 6.612 8.616 -5.173 1.00 95.81 93 ASN A CA 1
ATOM 743 C C . ASN A 1 93 ? 5.155 9.083 -5.087 1.00 95.81 93 ASN A C 1
ATOM 745 O O . ASN A 1 93 ? 4.703 9.483 -4.011 1.00 95.81 93 ASN A O 1
ATOM 749 N N . THR A 1 94 ? 4.390 8.947 -6.170 1.00 94.81 94 THR A N 1
ATOM 750 C CA . THR A 1 94 ? 2.960 9.279 -6.212 1.00 94.81 94 THR A CA 1
ATOM 751 C C . THR A 1 94 ? 2.168 8.439 -5.221 1.00 94.81 94 THR A C 1
ATOM 753 O O . THR A 1 94 ? 1.377 8.985 -4.456 1.00 94.81 94 THR A O 1
ATOM 756 N N . LYS A 1 95 ? 2.423 7.127 -5.135 1.00 94.44 95 LYS A N 1
ATOM 757 C CA . LYS A 1 95 ? 1.796 6.260 -4.125 1.00 94.44 95 LYS A CA 1
ATOM 758 C C . LYS A 1 95 ? 2.066 6.763 -2.706 1.00 94.44 95 LYS A C 1
ATOM 760 O O . LYS A 1 95 ? 1.148 6.819 -1.892 1.00 94.44 95 LYS A O 1
ATOM 765 N N . THR A 1 96 ? 3.305 7.154 -2.417 1.00 93.31 96 THR A N 1
ATOM 766 C CA . THR A 1 96 ? 3.691 7.701 -1.108 1.00 93.31 96 THR A CA 1
ATOM 767 C C . THR A 1 96 ? 2.984 9.029 -0.825 1.00 93.31 96 THR A C 1
ATOM 769 O O . THR A 1 96 ? 2.475 9.234 0.278 1.00 93.31 96 THR A O 1
ATOM 772 N N . ALA A 1 97 ? 2.910 9.925 -1.811 1.00 92.31 97 ALA A N 1
ATOM 773 C CA . ALA A 1 97 ? 2.202 11.197 -1.692 1.00 92.31 97 ALA A CA 1
ATOM 774 C C . ALA A 1 97 ? 0.702 10.983 -1.447 1.00 92.31 97 ALA A C 1
ATOM 776 O O . ALA A 1 97 ? 0.153 11.552 -0.506 1.00 92.31 97 ALA A O 1
ATOM 777 N N . VAL A 1 98 ? 0.065 10.091 -2.213 1.00 92.00 98 VAL A N 1
ATOM 778 C CA . VAL A 1 98 ? -1.336 9.699 -2.017 1.00 92.00 98 VAL A CA 1
ATOM 779 C C . VAL A 1 98 ? -1.534 9.132 -0.619 1.00 92.00 98 VAL A C 1
ATOM 781 O O . VAL A 1 98 ? -2.434 9.577 0.074 1.00 92.00 98 VAL A O 1
ATOM 784 N N . GLN A 1 99 ? -0.672 8.234 -0.137 1.00 86.56 99 GLN A N 1
ATOM 785 C CA . GLN A 1 99 ? -0.777 7.704 1.227 1.00 86.56 99 GLN A CA 1
ATOM 786 C C . GLN A 1 99 ? -0.671 8.794 2.298 1.00 86.56 99 GLN A C 1
ATOM 788 O O . GLN A 1 99 ? -1.435 8.769 3.267 1.00 86.56 99 GLN A O 1
ATOM 793 N N . LYS A 1 100 ? 0.239 9.761 2.138 1.00 84.06 100 LYS A N 1
ATOM 794 C CA . LYS A 1 100 ? 0.362 10.906 3.055 1.00 84.06 100 LYS A CA 1
ATOM 795 C C . LYS A 1 100 ? -0.888 11.779 3.026 1.00 84.06 100 LYS A C 1
ATOM 797 O O . LYS A 1 100 ? -1.425 12.093 4.083 1.00 84.06 100 LYS A O 1
ATOM 802 N N . VAL A 1 101 ? -1.385 12.110 1.835 1.00 84.25 101 VAL A N 1
ATOM 803 C CA . VAL A 1 101 ? -2.608 12.900 1.648 1.00 84.25 101 VAL A CA 1
ATOM 804 C C . VAL A 1 101 ? -3.817 12.158 2.201 1.00 84.25 101 VAL A C 1
ATOM 806 O O . VAL A 1 101 ? -4.561 12.734 2.975 1.00 84.25 101 VAL A O 1
ATOM 809 N N . THR A 1 102 ? -3.987 10.867 1.920 1.00 80.31 102 THR A N 1
ATOM 810 C CA . THR A 1 102 ? -5.048 10.040 2.511 1.00 80.31 102 THR A CA 1
ATOM 811 C C . THR A 1 102 ? -4.933 9.990 4.035 1.00 80.31 102 THR A C 1
ATOM 813 O O . THR A 1 102 ? -5.947 10.025 4.723 1.00 80.31 102 THR A O 1
ATOM 816 N N . SER A 1 103 ? -3.719 9.943 4.586 1.00 73.75 103 SER A N 1
ATOM 817 C CA . SER A 1 103 ? -3.508 9.962 6.040 1.00 73.75 103 SER A CA 1
ATOM 818 C C . SER A 1 103 ? -3.808 11.328 6.669 1.00 73.75 103 SER A C 1
ATOM 820 O O . SER A 1 103 ? -4.243 11.365 7.814 1.00 73.75 103 SER A O 1
ATOM 822 N N . GLY A 1 104 ? -3.600 12.429 5.938 1.00 70.94 104 GLY A N 1
ATOM 823 C CA . GLY A 1 104 ? -3.925 13.792 6.375 1.00 70.94 104 GLY A CA 1
ATOM 824 C C . GLY A 1 104 ? -5.395 14.179 6.169 1.00 70.94 104 GLY A C 1
ATOM 825 O O . GLY A 1 104 ? -5.982 14.818 7.034 1.00 70.94 104 GLY A O 1
ATOM 826 N N . LEU A 1 105 ? -6.004 13.752 5.057 1.00 69.19 105 LEU A N 1
ATOM 827 C CA . LEU A 1 105 ? -7.425 13.931 4.727 1.00 69.19 105 LEU A CA 1
ATOM 828 C C . LEU A 1 105 ? -8.338 13.035 5.557 1.00 69.19 105 LEU A C 1
ATOM 830 O O . LEU A 1 105 ? -9.500 13.375 5.765 1.00 69.19 105 LEU A O 1
ATOM 834 N N . LYS A 1 106 ? -7.805 11.944 6.118 1.00 61.56 106 LYS A N 1
ATOM 835 C CA . LYS A 1 106 ? -8.302 11.423 7.391 1.00 61.56 106 LYS A CA 1
ATOM 836 C C . LYS A 1 106 ? -8.026 12.472 8.476 1.00 61.56 106 LYS A C 1
ATOM 838 O O . LYS A 1 106 ? -7.229 12.226 9.381 1.00 61.56 106 LYS A O 1
ATOM 843 N N . GLY A 1 107 ? -8.680 13.637 8.401 1.00 63.28 107 GLY A N 1
ATOM 844 C CA . GLY A 1 107 ? -8.875 14.493 9.564 1.00 63.28 107 GLY A CA 1
ATOM 845 C C . GLY A 1 107 ? -9.321 13.552 10.668 1.00 63.28 107 GLY A C 1
ATOM 846 O O . GLY A 1 107 ? -10.262 12.791 10.451 1.00 63.28 107 GLY A O 1
ATOM 847 N N . ARG A 1 108 ? -8.504 13.433 11.724 1.00 72.25 108 ARG A N 1
ATOM 848 C CA . ARG A 1 108 ? -8.565 12.291 12.642 1.00 72.25 108 ARG A CA 1
ATOM 849 C C . ARG A 1 108 ? -9.969 12.239 13.209 1.00 72.25 108 ARG A C 1
ATOM 851 O O . ARG A 1 108 ? -10.275 13.000 14.120 1.00 72.25 108 ARG A O 1
ATOM 858 N N . PHE A 1 109 ? -10.803 11.362 12.660 1.00 87.00 109 PHE A N 1
ATOM 859 C CA . PHE A 1 109 ? -12.075 11.062 13.267 1.00 87.00 109 PHE A CA 1
ATOM 860 C C . PHE A 1 109 ? -11.748 10.602 14.681 1.00 87.00 109 PHE A C 1
ATOM 862 O O . PHE A 1 109 ? -10.995 9.644 14.880 1.00 87.00 109 PHE A O 1
ATOM 869 N N . GLN A 1 110 ? -12.223 11.365 1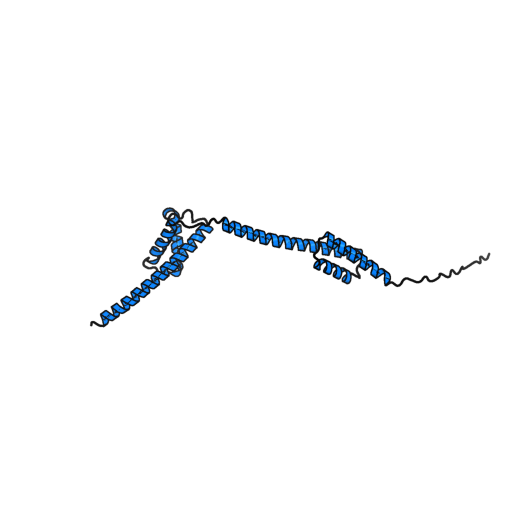5.647 1.00 92.75 110 GLN A N 1
ATOM 870 C CA . GLN A 1 110 ? -12.097 11.061 17.053 1.00 92.75 110 GLN A CA 1
ATOM 871 C C . GLN A 1 110 ? -13.508 10.888 17.573 1.00 92.75 110 GLN A C 1
ATOM 873 O O . GLN A 1 110 ? -14.413 11.632 17.194 1.00 92.75 110 GLN A O 1
ATOM 878 N N . LEU A 1 111 ? -13.676 9.887 18.428 1.00 94.81 111 LEU A N 1
ATOM 879 C CA . LEU A 1 111 ? -14.903 9.766 19.188 1.00 94.81 111 LEU A CA 1
ATOM 880 C C . LEU A 1 111 ? -15.053 11.011 20.061 1.00 94.81 111 LEU A C 1
ATOM 882 O O . LEU A 1 111 ? -14.066 11.504 20.615 1.00 94.81 111 LEU A O 1
ATOM 886 N N . SER A 1 112 ? -16.279 11.504 20.196 1.00 96.44 112 SER A N 1
ATOM 887 C CA . SER A 1 112 ? -16.564 12.556 21.165 1.00 96.44 112 SER A CA 1
ATOM 888 C C . SER A 1 112 ? -16.288 12.056 22.587 1.00 96.44 112 SER A C 1
ATOM 890 O O . SER A 1 112 ? -16.257 10.850 22.853 1.00 96.44 112 SER A O 1
ATOM 892 N N . THR A 1 113 ? -16.105 12.983 23.526 1.00 97.50 113 THR A N 1
ATOM 893 C CA . THR A 1 113 ? -15.950 12.647 24.949 1.00 97.50 113 THR A CA 1
ATOM 894 C C . THR A 1 113 ? -17.114 11.795 25.455 1.00 97.50 113 THR A C 1
ATOM 896 O O . THR A 1 113 ? -16.887 10.800 26.144 1.00 97.50 113 THR A O 1
ATOM 899 N N . ASP A 1 114 ? -18.337 12.114 25.030 1.00 97.88 114 ASP A N 1
ATOM 900 C CA . ASP A 1 114 ? -19.539 11.371 25.408 1.00 97.88 114 ASP A CA 1
ATOM 901 C C . ASP A 1 114 ? -19.527 9.950 24.845 1.00 97.88 114 ASP A C 1
ATOM 903 O O . ASP A 1 114 ? -19.764 8.995 25.580 1.00 97.88 114 ASP A O 1
ATOM 907 N N . GLN A 1 115 ? -19.159 9.774 23.571 1.00 98.25 115 GLN A N 1
ATOM 908 C CA . GLN A 1 115 ? -19.011 8.448 22.966 1.00 98.25 115 GLN A CA 1
ATOM 909 C C . GLN A 1 115 ? -17.942 7.619 23.692 1.00 98.25 115 GLN A C 1
ATOM 911 O O . GLN A 1 115 ? -18.159 6.446 23.993 1.00 98.25 115 GLN A O 1
ATOM 916 N N . MET A 1 116 ? -16.792 8.214 24.026 1.00 98.25 116 MET A N 1
ATOM 917 C CA . MET A 1 116 ? -15.749 7.530 24.802 1.00 98.25 116 MET A CA 1
ATOM 918 C C . MET A 1 116 ? -16.257 7.094 26.182 1.00 98.25 116 MET A C 1
ATOM 920 O O . MET A 1 116 ? -15.976 5.976 26.619 1.00 98.25 116 MET A O 1
ATOM 924 N N . MET A 1 117 ? -17.045 7.942 26.845 1.00 98.25 117 MET A N 1
ATOM 925 C CA . MET A 1 117 ? -17.680 7.618 28.119 1.00 98.25 117 MET A CA 1
ATOM 926 C C . MET A 1 117 ? -18.696 6.474 27.976 1.00 98.25 117 MET A C 1
ATOM 928 O O . MET A 1 117 ? -18.665 5.541 28.778 1.00 98.25 117 MET A O 1
ATOM 932 N N . GLN A 1 118 ? -19.530 6.480 26.930 1.00 98.38 118 GLN A N 1
ATOM 933 C CA . GLN A 1 118 ? -20.490 5.402 26.655 1.00 98.38 118 GLN A CA 1
ATOM 934 C C . GLN A 1 118 ? -19.805 4.057 26.388 1.00 98.38 118 GLN A C 1
ATOM 936 O O . GLN A 1 118 ? -20.262 3.023 26.881 1.00 98.38 118 GLN A O 1
ATOM 941 N N . VAL A 1 119 ? -18.668 4.055 25.678 1.00 98.50 119 VAL A N 1
ATOM 942 C CA . VAL A 1 119 ? -17.840 2.848 25.511 1.00 98.50 119 VAL A CA 1
ATOM 943 C C . VAL A 1 119 ? -17.388 2.321 26.873 1.00 98.50 119 VAL A C 1
ATOM 945 O O . VAL A 1 119 ? -17.531 1.128 27.143 1.00 98.50 119 VAL A O 1
ATOM 948 N N . ALA A 1 120 ? -16.869 3.190 27.746 1.00 98.31 120 ALA A N 1
ATOM 949 C CA . ALA A 1 120 ? -16.385 2.793 29.066 1.00 98.31 120 ALA A CA 1
ATOM 950 C C . ALA A 1 120 ? -17.504 2.246 29.971 1.00 98.31 120 ALA A C 1
ATOM 952 O O . ALA A 1 120 ? -17.288 1.241 30.651 1.00 98.31 120 ALA A O 1
ATOM 953 N N . ILE A 1 121 ? -18.686 2.874 29.970 1.00 98.06 121 ILE A N 1
ATOM 954 C CA . ILE A 1 121 ? -19.870 2.407 30.713 1.00 98.06 121 ILE A CA 1
ATOM 955 C C . ILE A 1 121 ? -20.290 1.028 30.200 1.00 98.06 121 ILE A C 1
ATOM 957 O O . ILE A 1 121 ? -20.300 0.069 30.968 1.00 98.06 121 ILE A O 1
ATOM 961 N N . THR A 1 122 ? -20.493 0.893 28.887 1.00 98.44 122 THR A N 1
ATOM 962 C CA . THR A 1 122 ? -20.909 -0.374 28.265 1.00 98.44 122 THR A CA 1
ATOM 963 C C . THR A 1 122 ? -19.910 -1.499 28.554 1.00 98.44 122 THR A C 1
ATOM 965 O O . THR A 1 122 ? -20.305 -2.621 28.863 1.00 98.44 122 THR A O 1
ATOM 968 N N . CYS A 1 123 ? -18.603 -1.211 28.522 1.00 98.00 123 CYS A N 1
ATOM 969 C CA . CYS A 1 123 ? -17.575 -2.192 28.873 1.00 98.00 123 CYS A CA 1
ATOM 970 C C . CYS A 1 123 ? -17.697 -2.678 30.324 1.00 98.00 123 CYS A C 1
ATOM 972 O O . CYS A 1 123 ? -17.521 -3.870 30.571 1.00 98.00 123 CYS A O 1
ATOM 974 N N . LYS A 1 124 ? -17.963 -1.778 31.281 1.00 97.12 124 LYS A N 1
ATOM 975 C CA . LYS A 1 124 ? -18.126 -2.135 32.699 1.00 97.12 124 LYS A CA 1
ATOM 976 C C . LYS A 1 124 ? -19.395 -2.948 32.916 1.00 97.12 124 LYS A C 1
ATOM 978 O O . LYS A 1 124 ? -19.307 -4.015 33.515 1.00 97.12 124 LYS A O 1
ATOM 983 N N . ASP A 1 125 ? -20.520 -2.497 32.369 1.00 97.56 125 ASP A N 1
ATOM 984 C CA . ASP A 1 125 ? -21.817 -3.165 32.508 1.00 97.56 125 ASP A CA 1
ATOM 985 C C . ASP A 1 125 ? -21.761 -4.594 31.960 1.00 97.56 125 ASP A C 1
ATOM 987 O O . ASP A 1 125 ? -22.170 -5.551 32.616 1.00 97.56 125 ASP A O 1
ATOM 991 N N . MET A 1 126 ? -21.161 -4.766 30.778 1.00 96.62 126 MET A N 1
ATOM 992 C CA . MET A 1 126 ? -20.991 -6.085 30.175 1.00 96.62 126 MET A CA 1
ATOM 993 C C . MET A 1 126 ? -19.924 -6.935 30.871 1.00 96.62 126 MET A C 1
ATOM 995 O O . MET A 1 126 ? -19.949 -8.158 30.737 1.00 96.62 126 MET A O 1
ATOM 999 N N . LEU A 1 127 ? -18.960 -6.340 31.580 1.00 95.19 127 LEU A N 1
ATOM 1000 C CA . LEU A 1 127 ? -17.993 -7.103 32.372 1.00 95.19 127 LEU A CA 1
ATOM 1001 C C . LEU A 1 127 ? -18.666 -7.731 33.598 1.00 95.19 127 LEU A C 1
ATOM 1003 O O . LEU A 1 127 ? -18.401 -8.893 33.888 1.00 95.19 127 LEU A O 1
ATOM 1007 N N . VAL A 1 128 ? -19.522 -6.975 34.294 1.00 94.31 128 VAL A N 1
ATOM 1008 C CA . VAL A 1 128 ? -20.167 -7.402 35.552 1.00 94.31 128 VAL A CA 1
ATOM 1009 C C . VAL A 1 128 ? -21.469 -8.180 35.343 1.00 94.31 128 VAL A C 1
ATOM 1011 O O . VAL A 1 128 ? -22.131 -8.553 36.310 1.00 94.31 128 VAL A O 1
ATOM 1014 N N . GLN A 1 129 ? -21.850 -8.440 34.091 1.00 94.50 129 GLN A N 1
ATOM 1015 C CA . GLN A 1 129 ? -23.055 -9.192 33.763 1.00 94.50 129 GLN A CA 1
ATOM 1016 C C . GLN A 1 129 ? -23.018 -10.603 34.377 1.00 94.50 129 GLN A C 1
ATOM 1018 O O . GLN A 1 129 ? -22.115 -11.399 34.103 1.00 94.50 129 GLN A O 1
ATOM 1023 N N . ALA A 1 130 ? -24.041 -10.928 35.172 1.00 93.12 130 ALA A N 1
ATOM 1024 C CA . ALA A 1 130 ? -24.175 -12.233 35.812 1.00 93.12 130 ALA A CA 1
ATOM 1025 C C . ALA A 1 130 ? -24.169 -13.379 34.783 1.00 93.12 130 ALA A C 1
ATOM 1027 O O . ALA A 1 130 ? -24.765 -13.282 33.710 1.00 93.12 130 ALA A O 1
ATOM 1028 N N . GLY A 1 131 ? -23.479 -14.475 35.114 1.00 90.38 131 GLY A N 1
ATOM 1029 C CA . GLY A 1 131 ? -23.390 -15.669 34.264 1.00 90.38 131 GLY A CA 1
ATOM 1030 C C . GLY A 1 131 ? -22.397 -15.569 33.100 1.00 90.38 131 GLY A C 1
ATOM 1031 O O . GLY A 1 131 ? -22.263 -16.514 32.320 1.00 90.38 131 GLY A O 1
ATOM 1032 N N . ARG A 1 132 ? -21.661 -14.461 32.964 1.00 91.50 132 ARG A N 1
ATOM 1033 C CA . ARG A 1 132 ? -20.639 -14.328 31.925 1.00 91.50 132 ARG A CA 1
ATOM 1034 C C . ARG A 1 132 ? -19.394 -15.159 32.244 1.00 91.50 132 ARG A C 1
ATOM 1036 O O . ARG A 1 132 ? -18.735 -14.982 33.262 1.00 91.50 132 ARG A O 1
ATOM 1043 N N . THR A 1 133 ? -19.021 -16.021 31.300 1.00 90.19 133 THR A N 1
ATOM 1044 C CA . THR A 1 133 ? -17.823 -16.878 31.388 1.00 90.19 133 THR A CA 1
ATOM 1045 C C . THR A 1 133 ? -16.757 -16.540 30.339 1.00 90.19 133 THR A C 1
ATOM 1047 O O . THR A 1 133 ? -15.592 -16.907 30.484 1.00 90.19 133 THR A O 1
ATOM 1050 N N . LYS A 1 134 ? -17.118 -15.806 29.274 1.00 92.12 134 LYS A N 1
ATOM 1051 C CA . LYS A 1 134 ? -16.254 -15.540 28.109 1.00 92.12 134 LYS A CA 1
ATOM 1052 C C . LYS A 1 134 ? -15.701 -14.109 28.094 1.00 92.12 134 LYS A C 1
ATOM 1054 O O . LYS A 1 134 ? -16.146 -13.255 27.338 1.00 92.12 134 LYS A O 1
ATOM 1059 N N . TYR A 1 135 ? -14.656 -13.851 28.877 1.00 90.81 135 TYR A N 1
ATOM 1060 C CA . TYR A 1 135 ? -14.044 -12.512 28.979 1.00 90.81 135 TYR A CA 1
ATOM 1061 C C . TYR A 1 135 ? -13.078 -12.148 27.836 1.00 90.81 135 TYR A C 1
ATOM 1063 O O . TYR A 1 135 ? -12.690 -10.987 27.687 1.00 90.81 135 TYR A O 1
ATOM 1071 N N . LYS A 1 136 ? -12.646 -13.116 27.015 1.00 91.94 136 LYS A N 1
ATOM 1072 C CA . LYS A 1 136 ? -11.738 -12.856 25.877 1.00 91.94 136 LYS A CA 1
ATOM 1073 C C . LYS A 1 136 ? -12.442 -12.138 24.719 1.00 91.94 136 LYS A C 1
ATOM 1075 O O . LYS A 1 136 ? -11.816 -11.320 24.048 1.00 91.94 136 LYS A O 1
ATOM 1080 N N . THR A 1 137 ? -13.733 -12.399 24.528 1.00 95.38 137 THR A N 1
ATOM 1081 C CA . THR A 1 137 ? -14.557 -11.851 23.439 1.00 95.38 137 THR A CA 1
ATOM 1082 C C . THR A 1 137 ? -15.415 -10.657 23.862 1.00 95.38 137 THR A C 1
ATOM 1084 O O . THR A 1 137 ? -16.154 -10.149 23.033 1.00 95.38 137 THR A O 1
ATOM 1087 N N . LEU A 1 138 ? -15.256 -10.147 25.094 1.00 96.12 138 LEU A N 1
ATOM 1088 C CA . LEU A 1 138 ? -15.995 -8.992 25.641 1.00 96.12 138 LEU A CA 1
ATOM 1089 C C . LEU A 1 138 ? -16.073 -7.804 24.663 1.00 96.12 138 LEU A C 1
ATOM 1091 O O . LEU A 1 138 ? -17.113 -7.174 24.543 1.00 96.12 138 LEU A O 1
ATOM 1095 N N . HIS A 1 139 ? -14.985 -7.517 23.949 1.00 98.00 139 HIS A N 1
ATOM 1096 C CA . HIS A 1 139 ? -14.920 -6.408 22.995 1.00 98.00 139 HIS A CA 1
ATOM 1097 C C . HIS A 1 139 ? -15.850 -6.573 21.781 1.00 98.00 139 HIS A C 1
ATOM 1099 O O . HIS A 1 139 ? -16.308 -5.567 21.254 1.00 98.00 139 HIS A O 1
ATOM 1105 N N . VAL A 1 140 ? -16.121 -7.809 21.348 1.00 98.06 140 VAL A N 1
ATOM 1106 C CA . VAL A 1 140 ? -17.073 -8.097 20.261 1.00 98.06 140 VAL A CA 1
ATOM 1107 C C . VAL A 1 140 ? -18.489 -7.820 20.752 1.00 98.06 140 VAL A C 1
ATOM 1109 O O . VAL A 1 140 ? -19.218 -7.068 20.121 1.00 98.06 140 VAL A O 1
ATOM 1112 N N . ASP A 1 141 ? -18.831 -8.322 21.941 1.00 98.06 141 ASP A N 1
ATOM 1113 C CA . ASP A 1 141 ? -20.169 -8.134 22.506 1.00 98.06 141 ASP A CA 1
ATOM 1114 C C . ASP A 1 141 ? -20.467 -6.647 22.795 1.00 98.06 141 ASP A C 1
ATOM 1116 O O . ASP A 1 141 ? -21.590 -6.185 22.598 1.00 98.06 141 ASP A O 1
ATOM 1120 N N . VAL A 1 142 ? -19.457 -5.883 23.237 1.00 98.31 142 VAL A N 1
ATOM 1121 C CA . VAL A 1 142 ? -19.565 -4.423 23.416 1.00 98.31 142 VAL A CA 1
ATOM 1122 C C . VAL A 1 142 ? -19.805 -3.724 22.080 1.00 98.31 142 VAL A C 1
ATOM 1124 O O . VAL A 1 142 ? -20.653 -2.838 22.011 1.00 98.31 142 VAL A O 1
ATOM 1127 N N . GLU A 1 143 ? -19.093 -4.108 21.017 1.00 98.50 143 GLU A N 1
ATOM 1128 C CA . GLU A 1 143 ? -19.311 -3.547 19.679 1.00 98.50 143 GLU A CA 1
ATOM 1129 C C . GLU A 1 143 ? -20.735 -3.830 19.183 1.00 98.50 143 GLU A C 1
ATOM 1131 O O . GLU A 1 143 ? -21.417 -2.903 18.747 1.00 98.50 143 GLU A O 1
ATOM 1136 N N . ASP A 1 144 ? -21.216 -5.067 19.327 1.00 98.38 144 ASP A N 1
ATOM 1137 C CA . ASP A 1 144 ? -22.574 -5.462 18.936 1.00 98.38 144 ASP A CA 1
ATOM 1138 C C . ASP A 1 144 ? -23.645 -4.696 19.731 1.00 98.38 144 ASP A C 1
ATOM 1140 O O . ASP A 1 144 ? -24.660 -4.254 19.176 1.00 98.38 144 ASP A O 1
ATOM 1144 N N . ARG A 1 145 ? -23.413 -4.466 21.031 1.00 98.25 145 ARG A N 1
ATOM 1145 C CA . ARG A 1 145 ? -24.310 -3.660 21.869 1.00 98.25 145 ARG A CA 1
ATOM 1146 C C . ARG A 1 145 ? -24.333 -2.192 21.445 1.00 98.25 145 ARG A C 1
ATOM 1148 O O . ARG A 1 145 ? -25.408 -1.614 21.315 1.00 98.25 145 ARG A O 1
ATOM 1155 N N . LEU A 1 146 ? -23.173 -1.589 21.202 1.00 98.31 146 LEU A N 1
ATOM 1156 C CA . LEU A 1 146 ? -23.093 -0.206 20.724 1.00 98.31 146 LEU A CA 1
ATOM 1157 C C . LEU A 1 146 ? -23.731 -0.054 19.339 1.00 98.31 146 LEU A C 1
ATOM 1159 O O . LEU A 1 146 ? -24.392 0.947 19.085 1.00 98.31 146 LEU A O 1
ATOM 1163 N N . LYS A 1 147 ? -23.584 -1.059 18.467 1.00 98.38 147 LYS A N 1
ATOM 1164 C CA . LYS A 1 147 ? -24.170 -1.072 17.122 1.00 98.38 147 LYS A CA 1
ATOM 1165 C C . LYS A 1 147 ? -25.691 -1.190 17.149 1.00 98.38 147 LYS A C 1
ATOM 1167 O O . LYS A 1 147 ? -26.369 -0.464 16.432 1.00 98.38 147 LYS A O 1
ATOM 1172 N N . SER A 1 148 ? -26.229 -2.076 17.986 1.00 98.38 148 SER A N 1
ATOM 1173 C CA . SER A 1 148 ? -27.683 -2.240 18.151 1.00 98.38 148 SER A CA 1
ATOM 1174 C C . SER A 1 148 ? -28.360 -1.039 18.819 1.00 98.38 148 SER A C 1
ATOM 1176 O O . SER A 1 148 ? -29.546 -0.817 18.600 1.00 98.38 148 SER A O 1
ATOM 1178 N N . CYS A 1 149 ? -27.614 -0.239 19.586 1.00 97.88 149 CYS A N 1
ATOM 1179 C CA . CYS A 1 149 ? -28.103 0.978 20.238 1.00 97.88 149 CYS A CA 1
ATOM 1180 C C . CYS A 1 149 ? -27.476 2.260 19.656 1.00 97.88 149 CYS A C 1
ATOM 1182 O O . CYS A 1 149 ? -27.365 3.262 20.367 1.00 97.88 149 CYS A O 1
ATOM 1184 N N . ALA A 1 150 ? -27.047 2.237 18.388 1.00 97.81 150 ALA A N 1
ATOM 1185 C CA . ALA A 1 150 ? -26.259 3.317 17.795 1.00 97.81 150 ALA A CA 1
ATOM 1186 C C . ALA A 1 150 ? -26.968 4.678 17.850 1.00 97.81 150 ALA A C 1
ATOM 1188 O O . ALA A 1 150 ? -26.346 5.666 18.238 1.00 97.81 150 ALA A O 1
ATOM 1189 N N . ASP A 1 151 ? -28.262 4.718 17.533 1.00 97.44 151 ASP A N 1
ATOM 1190 C CA . ASP A 1 151 ? -29.043 5.960 17.505 1.00 97.44 151 ASP A CA 1
ATOM 1191 C C . ASP A 1 151 ? -29.206 6.570 18.902 1.00 97.44 151 ASP A C 1
ATOM 1193 O O . ASP A 1 151 ? -29.075 7.778 19.084 1.00 97.44 151 ASP A O 1
ATOM 1197 N N . THR A 1 152 ? -29.443 5.732 19.915 1.00 97.62 152 THR A N 1
ATOM 1198 C CA . THR A 1 152 ? -29.651 6.178 21.301 1.00 97.62 152 THR A CA 1
ATOM 1199 C C . THR A 1 152 ? -28.352 6.621 21.969 1.00 97.62 152 THR A C 1
ATOM 1201 O O . THR A 1 152 ? -28.357 7.546 22.776 1.00 97.62 152 THR A O 1
ATOM 1204 N N . LEU A 1 153 ? -27.236 5.963 21.651 1.00 97.00 153 LEU A N 1
ATOM 1205 C CA . LEU A 1 153 ? -25.936 6.215 22.280 1.00 97.00 153 LEU A CA 1
ATOM 1206 C C . LEU A 1 153 ? -25.080 7.237 21.517 1.00 97.00 153 LEU A C 1
ATOM 1208 O O . LEU A 1 153 ? -23.949 7.510 21.921 1.00 97.00 153 LEU A O 1
ATOM 1212 N N . GLY A 1 154 ? -25.597 7.797 20.421 1.00 96.56 154 GLY A N 1
ATOM 1213 C CA . GLY A 1 154 ? -24.914 8.826 19.645 1.00 96.56 154 GLY A CA 1
ATOM 1214 C C . GLY A 1 154 ? -23.818 8.295 18.715 1.00 96.56 154 GLY A C 1
ATOM 1215 O O . GLY A 1 154 ? -22.867 9.020 18.449 1.00 96.56 154 GLY A O 1
ATOM 1216 N N . PHE A 1 155 ? -23.899 7.046 18.242 1.00 98.00 155 PHE A N 1
ATOM 1217 C CA . PHE A 1 155 ? -22.923 6.403 17.342 1.00 98.00 155 PHE A CA 1
ATOM 1218 C C . PHE A 1 155 ? -23.395 6.294 15.882 1.00 98.00 155 PHE A C 1
ATOM 1220 O O . PHE A 1 155 ? -22.746 5.633 15.068 1.00 98.00 155 PHE A O 1
ATOM 1227 N N . GLN A 1 156 ? -24.490 6.955 15.507 1.00 97.19 156 GLN A N 1
ATOM 1228 C CA . GLN A 1 156 ? -25.026 6.956 14.141 1.00 97.19 156 GLN A CA 1
ATOM 1229 C C . GLN A 1 156 ? -24.024 7.470 13.092 1.00 97.19 156 GLN A C 1
ATOM 1231 O O . GLN A 1 156 ? -24.053 7.048 11.942 1.00 97.19 156 GLN A O 1
ATOM 1236 N N . ASN A 1 157 ? -23.098 8.353 13.484 1.00 95.19 157 ASN A N 1
ATOM 1237 C CA . ASN A 1 157 ? -22.029 8.862 12.618 1.00 95.19 157 ASN A CA 1
ATOM 1238 C C . ASN A 1 157 ? -20.767 7.974 12.600 1.00 95.19 157 ASN A C 1
ATOM 1240 O O . ASN A 1 157 ? -19.814 8.269 11.872 1.00 95.19 157 ASN A O 1
ATOM 1244 N N . VAL A 1 158 ? -20.732 6.924 13.424 1.00 96.25 158 VAL A N 1
ATOM 1245 C CA . VAL A 1 158 ? -19.607 5.991 13.539 1.00 96.25 158 VAL A CA 1
ATOM 1246 C C . VAL A 1 158 ? -19.857 4.758 12.679 1.00 96.25 158 VAL A C 1
ATOM 1248 O O . VAL A 1 158 ? -19.004 4.395 11.871 1.00 96.25 158 VAL A O 1
ATOM 1251 N N . PHE A 1 159 ? -21.019 4.125 12.831 1.00 96.81 159 PHE A N 1
ATOM 1252 C CA . PHE A 1 159 ? -21.353 2.908 12.093 1.00 96.81 159 PHE A CA 1
ATOM 1253 C C . PHE A 1 159 ? -21.695 3.205 10.628 1.00 96.81 159 PHE A C 1
ATOM 1255 O O . PHE A 1 159 ? -22.307 4.220 10.310 1.00 96.81 159 PHE A O 1
ATOM 1262 N N . GLY A 1 160 ? -21.268 2.324 9.719 1.00 93.88 160 GLY A N 1
ATOM 1263 C CA . GLY A 1 160 ? -21.407 2.509 8.269 1.00 93.88 160 GLY A CA 1
ATOM 1264 C C . GLY A 1 160 ? -20.203 3.184 7.603 1.00 93.88 160 GLY A C 1
ATOM 1265 O O . GLY A 1 160 ? -20.069 3.120 6.381 1.00 93.88 160 GLY A O 1
ATOM 1266 N N . ASN A 1 161 ? -19.278 3.760 8.382 1.00 91.62 161 ASN A N 1
ATOM 1267 C CA . ASN A 1 161 ? -17.984 4.227 7.888 1.00 91.62 161 ASN A CA 1
ATOM 1268 C C . ASN A 1 161 ? -16.853 3.324 8.421 1.00 91.62 161 ASN A C 1
ATOM 1270 O O . ASN A 1 161 ? -16.552 3.362 9.617 1.00 91.62 161 ASN A O 1
ATOM 1274 N N . PRO A 1 162 ? -16.145 2.564 7.561 1.00 89.94 162 PRO A N 1
ATOM 1275 C CA . PRO A 1 162 ? -15.144 1.594 8.010 1.00 89.94 162 PRO A CA 1
ATOM 1276 C C . PRO A 1 162 ? -13.959 2.233 8.750 1.00 89.94 162 PRO A C 1
ATOM 1278 O O . PRO A 1 162 ? -13.330 1.590 9.590 1.00 89.94 162 PRO A O 1
ATOM 1281 N N . VAL A 1 163 ? -13.636 3.500 8.469 1.00 87.88 163 VAL A N 1
ATOM 1282 C CA . VAL A 1 163 ? -12.563 4.219 9.169 1.00 87.88 163 VAL A CA 1
ATOM 1283 C C . VAL A 1 163 ? -13.006 4.596 10.583 1.00 87.88 163 VAL A C 1
ATOM 1285 O O . VAL A 1 163 ? -12.228 4.431 11.522 1.00 87.88 163 VAL A O 1
ATOM 1288 N N . HIS A 1 164 ? -14.245 5.061 10.751 1.00 93.69 164 HIS A N 1
ATOM 1289 C CA . HIS A 1 164 ? -14.786 5.432 12.060 1.00 93.69 164 HIS A CA 1
ATOM 1290 C C . HIS A 1 164 ? -15.001 4.194 12.938 1.00 93.69 164 HIS A C 1
ATOM 1292 O O . HIS A 1 164 ? -14.588 4.185 14.099 1.00 93.69 164 HIS A O 1
ATOM 1298 N N . GLU A 1 165 ? -15.540 3.112 12.365 1.00 95.69 165 GLU A N 1
ATOM 1299 C CA . GLU A 1 165 ? -15.660 1.815 13.041 1.00 95.69 165 GLU A CA 1
ATOM 1300 C C . GLU A 1 165 ? -14.298 1.294 13.514 1.00 95.69 165 GLU A C 1
ATOM 1302 O O . GLU A 1 165 ? -14.177 0.781 14.624 1.00 95.69 165 GLU A O 1
ATOM 1307 N N . GLN A 1 166 ? -13.234 1.477 12.725 1.00 94.25 166 GLN A N 1
ATOM 1308 C CA . GLN A 1 166 ? -11.889 1.070 13.133 1.00 94.25 166 GLN A CA 1
ATOM 1309 C C . GLN A 1 166 ? -11.367 1.875 14.339 1.00 94.25 166 GLN A C 1
ATOM 1311 O O . GLN A 1 166 ? -10.711 1.307 15.223 1.00 94.25 166 GLN A O 1
ATOM 1316 N N . VAL A 1 167 ? -11.660 3.180 14.405 1.00 94.06 167 VAL A N 1
ATOM 1317 C CA . VAL A 1 167 ? -11.337 4.029 15.569 1.00 94.06 167 VAL A CA 1
ATOM 1318 C C . VAL A 1 167 ? -12.110 3.548 16.798 1.00 94.06 167 VAL A C 1
ATOM 1320 O O . VAL A 1 167 ? -11.507 3.334 17.854 1.00 94.06 167 VAL A O 1
ATOM 1323 N N . LEU A 1 168 ? -13.409 3.278 16.644 1.00 97.25 168 LEU A N 1
ATOM 1324 C CA . LEU A 1 168 ? -14.251 2.732 17.705 1.00 97.25 168 LEU A CA 1
ATOM 1325 C C . LEU A 1 168 ? -13.734 1.384 18.222 1.00 97.25 168 LEU A C 1
ATOM 1327 O O . LEU A 1 168 ? -13.509 1.236 19.421 1.00 97.25 168 LEU A O 1
ATOM 1331 N N . ARG A 1 169 ? -13.450 0.425 17.333 1.00 97.81 169 ARG A N 1
ATOM 1332 C CA . ARG A 1 169 ? -12.891 -0.893 17.689 1.00 97.81 169 ARG A CA 1
ATOM 1333 C C . ARG A 1 169 ? -11.593 -0.784 18.474 1.00 97.81 169 ARG A C 1
ATOM 1335 O O . ARG A 1 169 ? -11.361 -1.550 19.409 1.00 97.81 169 ARG A O 1
ATOM 1342 N N . THR A 1 170 ? -10.735 0.160 18.093 1.00 96.44 170 THR A N 1
ATOM 1343 C CA . THR A 1 170 ? -9.468 0.409 18.790 1.00 96.44 170 THR A CA 1
ATOM 1344 C C . THR A 1 170 ? -9.723 0.893 20.218 1.00 96.44 170 THR A C 1
ATOM 1346 O O . THR A 1 170 ? -9.109 0.378 21.155 1.00 96.44 170 THR A O 1
ATOM 1349 N N . MET A 1 171 ? -10.672 1.817 20.397 1.00 97.62 171 MET A N 1
ATOM 1350 C CA . MET A 1 171 ? -11.074 2.316 21.712 1.00 97.62 171 MET A CA 1
ATOM 1351 C C . MET A 1 171 ? -11.718 1.222 22.576 1.00 97.62 171 MET A C 1
ATOM 1353 O O . MET A 1 171 ? -11.287 1.017 23.709 1.00 97.62 171 MET A O 1
ATOM 1357 N N . ILE A 1 172 ? -12.668 0.450 22.031 1.00 98.38 172 ILE A N 1
ATOM 1358 C CA . ILE A 1 172 ? -13.326 -0.662 22.742 1.00 98.38 172 ILE A CA 1
ATOM 1359 C C . ILE A 1 172 ? -12.288 -1.675 23.235 1.00 98.38 172 ILE A C 1
ATOM 1361 O O . ILE A 1 172 ? -12.302 -2.056 24.404 1.00 98.38 172 ILE A O 1
ATOM 1365 N N . LYS A 1 173 ? -11.349 -2.099 22.375 1.00 97.94 173 LYS A N 1
ATOM 1366 C CA . LYS A 1 173 ? -10.293 -3.054 22.757 1.00 97.94 173 LYS A CA 1
ATOM 1367 C C . LYS A 1 173 ? -9.420 -2.518 23.890 1.00 97.94 173 LYS A C 1
ATOM 1369 O O . LYS A 1 173 ? -9.114 -3.268 24.820 1.00 97.94 173 LYS A O 1
ATOM 1374 N N . LYS A 1 174 ? -9.035 -1.240 23.821 1.00 97.81 174 LYS A N 1
ATOM 1375 C CA . LYS A 1 174 ? -8.247 -0.567 24.861 1.00 97.81 174 LYS A CA 1
ATOM 1376 C C . LYS A 1 174 ? -8.996 -0.554 26.197 1.00 97.81 174 LYS A C 1
ATOM 1378 O O . LYS A 1 174 ? -8.444 -1.030 27.190 1.00 97.81 174 LYS A O 1
ATOM 1383 N N . GLU A 1 175 ? -10.246 -0.093 26.212 1.00 98.19 175 GLU A N 1
ATOM 1384 C CA . GLU A 1 175 ? -11.064 -0.022 27.431 1.00 98.19 175 GLU A CA 1
ATOM 1385 C C . GLU A 1 175 ? -11.353 -1.407 28.017 1.00 98.19 175 GLU A C 1
ATOM 1387 O O . GLU A 1 175 ? -11.100 -1.644 29.198 1.00 98.19 175 GLU A O 1
ATOM 1392 N N . CYS A 1 176 ? -11.762 -2.373 27.189 1.00 97.50 176 CYS A N 1
ATOM 1393 C CA . CYS A 1 176 ? -11.974 -3.759 27.616 1.00 97.50 176 CYS A CA 1
ATOM 1394 C C . CYS A 1 176 ? -10.707 -4.375 28.225 1.00 97.50 176 CYS A C 1
ATOM 1396 O O . CYS A 1 176 ? -10.778 -5.145 29.182 1.00 97.50 176 CYS A O 1
ATOM 1398 N N . SER A 1 177 ? -9.527 -4.086 27.669 1.00 96.50 177 SER A N 1
ATOM 1399 C CA . SER A 1 177 ? -8.265 -4.568 28.234 1.00 96.50 177 SER A CA 1
ATOM 1400 C C . SER A 1 177 ? -7.957 -3.916 29.582 1.00 96.50 177 SER A C 1
ATOM 1402 O O . SER A 1 177 ? -7.607 -4.619 30.529 1.00 96.50 177 SER A O 1
ATOM 1404 N N . GLY A 1 178 ? -8.126 -2.595 29.687 1.00 96.31 178 GLY A N 1
ATOM 1405 C CA . GLY A 1 178 ? -7.890 -1.854 30.925 1.00 96.31 178 GLY A CA 1
ATOM 1406 C C . GLY A 1 178 ? -8.828 -2.282 32.053 1.00 96.31 178 GLY A C 1
ATOM 1407 O O . GLY A 1 178 ? -8.378 -2.543 33.167 1.00 96.31 178 GLY A O 1
ATOM 1408 N N . ILE A 1 179 ? -10.120 -2.416 31.757 1.00 95.50 179 ILE A N 1
ATOM 1409 C CA . ILE A 1 179 ? -11.142 -2.828 32.723 1.00 95.50 179 ILE A CA 1
ATOM 1410 C C . ILE A 1 179 ? -10.915 -4.271 33.192 1.00 95.50 179 ILE A C 1
ATOM 1412 O O . ILE A 1 179 ? -10.948 -4.515 34.395 1.00 95.50 179 ILE A O 1
ATOM 1416 N N . ARG A 1 180 ? -10.601 -5.214 32.290 1.00 93.94 180 ARG A N 1
ATOM 1417 C CA . ARG A 1 180 ? -10.272 -6.600 32.681 1.00 93.94 180 ARG A CA 1
ATOM 1418 C C . ARG A 1 180 ? -9.048 -6.677 33.587 1.00 93.94 180 ARG A C 1
ATOM 1420 O O . ARG A 1 180 ? -9.070 -7.428 34.553 1.00 93.94 180 ARG A O 1
ATOM 1427 N N . SER A 1 181 ? -8.006 -5.898 33.289 1.00 95.00 181 SER A N 1
ATOM 1428 C CA . SER A 1 181 ? -6.803 -5.836 34.126 1.00 95.00 181 SER A CA 1
ATOM 1429 C C . SER A 1 181 ? -7.141 -5.356 35.542 1.00 95.00 181 SER A C 1
ATOM 1431 O O . SER A 1 181 ? -6.839 -6.041 36.515 1.00 95.00 181 SER A O 1
ATOM 1433 N N . LYS A 1 182 ? -7.883 -4.244 35.659 1.00 94.69 182 LYS A N 1
ATOM 1434 C CA . LYS A 1 182 ? -8.348 -3.716 36.954 1.00 94.69 182 LYS A CA 1
ATOM 1435 C C . LYS A 1 182 ? -9.220 -4.716 37.710 1.00 94.69 182 LYS A C 1
ATOM 1437 O O . LYS A 1 182 ? -9.034 -4.902 38.906 1.00 94.69 182 LYS A O 1
ATOM 1442 N N . PHE A 1 183 ? -10.152 -5.362 37.014 1.00 91.31 183 PHE A N 1
ATOM 1443 C CA . PHE A 1 183 ? -11.030 -6.367 37.605 1.00 91.31 183 PHE A CA 1
ATOM 1444 C C . PHE A 1 183 ? -10.243 -7.560 38.148 1.00 91.31 183 PHE A C 1
ATOM 1446 O O . PHE A 1 183 ? -10.485 -7.983 39.270 1.00 91.31 183 PHE A O 1
ATOM 1453 N N . HIS A 1 184 ? -9.258 -8.053 37.394 1.00 90.31 184 HIS A N 1
ATOM 1454 C CA . HIS A 1 184 ? -8.384 -9.128 37.851 1.00 90.31 184 HIS A CA 1
ATOM 1455 C C . HIS A 1 184 ? -7.603 -8.726 39.107 1.00 90.31 184 HIS A C 1
ATOM 1457 O O . HIS A 1 184 ? -7.576 -9.479 40.072 1.00 90.31 184 HIS A O 1
ATOM 1463 N N . THR A 1 185 ? -7.017 -7.525 39.135 1.00 92.50 185 THR A N 1
ATOM 1464 C CA . THR A 1 185 ? -6.332 -7.005 40.328 1.00 92.50 185 THR A CA 1
ATOM 1465 C C . THR A 1 185 ? -7.266 -6.945 41.539 1.00 92.50 185 THR A C 1
ATOM 1467 O O . THR A 1 185 ? -6.904 -7.435 42.604 1.00 92.50 185 THR A O 1
ATOM 1470 N N . LEU A 1 186 ? -8.478 -6.403 41.380 1.00 89.69 186 LEU A N 1
ATOM 1471 C CA . LEU A 1 186 ? -9.469 -6.330 42.459 1.00 89.69 186 LEU A CA 1
ATOM 1472 C C . LEU A 1 186 ? -9.895 -7.718 42.949 1.00 89.69 186 LEU A C 1
ATOM 1474 O O . LEU A 1 186 ? -9.924 -7.948 44.154 1.00 89.69 186 LEU A O 1
ATOM 1478 N N . ALA A 1 187 ? -10.171 -8.648 42.034 1.00 86.25 187 ALA A N 1
ATOM 1479 C CA . ALA A 1 187 ? -10.527 -10.021 42.376 1.00 86.25 187 ALA A CA 1
ATOM 1480 C C . ALA A 1 187 ? -9.400 -10.721 43.152 1.00 86.25 187 ALA A C 1
ATOM 1482 O O . ALA A 1 187 ? -9.664 -11.362 44.165 1.00 86.25 187 ALA A O 1
ATOM 1483 N N . SER A 1 188 ? -8.142 -10.543 42.737 1.00 86.44 188 SER A N 1
ATOM 1484 C CA . SER A 1 188 ? -6.987 -11.078 43.465 1.00 86.44 188 SER A CA 1
ATOM 1485 C C . SER A 1 188 ? -6.852 -10.488 44.871 1.00 86.44 188 SER A C 1
ATOM 1487 O O . SER A 1 188 ? -6.545 -11.224 45.805 1.00 86.44 188 SER A O 1
ATOM 1489 N N . HIS A 1 189 ? -7.091 -9.183 45.045 1.00 88.12 189 HIS A N 1
ATOM 1490 C CA . HIS A 1 189 ? -7.071 -8.562 46.372 1.00 88.12 189 HIS A CA 1
ATOM 1491 C C . HIS A 1 189 ? -8.183 -9.107 47.270 1.00 88.12 189 HIS A C 1
ATOM 1493 O O . HIS A 1 189 ? -7.898 -9.475 48.404 1.00 88.12 189 HIS A O 1
ATOM 1499 N N . LEU A 1 190 ? -9.416 -9.214 46.767 1.00 83.81 190 LEU A N 1
ATOM 1500 C CA . LEU A 1 190 ? -10.544 -9.746 47.538 1.00 83.81 190 LEU A CA 1
ATOM 1501 C C . LEU A 1 190 ? -10.293 -11.190 47.984 1.00 83.81 190 LEU A C 1
ATOM 1503 O O . LEU A 1 190 ? -10.403 -11.484 49.167 1.00 83.81 190 LEU A O 1
ATOM 1507 N N . LEU A 1 191 ? -9.828 -12.059 47.082 1.00 80.50 191 LEU A N 1
ATOM 1508 C CA . LEU A 1 191 ? -9.495 -13.446 47.426 1.00 80.50 191 LEU A CA 1
ATOM 1509 C C . LEU A 1 191 ? -8.333 -13.555 48.427 1.00 80.50 191 LEU A C 1
ATOM 1511 O O . LEU A 1 191 ? -8.306 -14.478 49.237 1.00 80.50 191 LEU A O 1
ATOM 1515 N N . SER A 1 192 ? -7.381 -12.617 48.404 1.00 78.88 192 SER A N 1
ATOM 1516 C CA . SER A 1 192 ? -6.299 -12.566 49.394 1.00 78.88 192 SER A CA 1
ATOM 1517 C C . SER A 1 192 ? -6.782 -12.131 50.781 1.00 78.88 192 SER A C 1
ATOM 1519 O O . SER A 1 192 ? -6.209 -12.571 51.775 1.00 78.88 192 SER A O 1
ATOM 1521 N N . PHE A 1 193 ? -7.793 -11.262 50.860 1.00 71.06 193 PHE A N 1
ATOM 1522 C CA . PHE A 1 193 ? -8.398 -10.836 52.126 1.00 71.06 193 PHE A CA 1
ATOM 1523 C C . PHE A 1 193 ? -9.358 -11.897 52.674 1.00 71.06 193 PHE A C 1
ATOM 1525 O O . PHE A 1 193 ? -9.291 -12.218 53.858 1.00 71.06 193 PHE A O 1
ATOM 1532 N N . ASP A 1 194 ? -10.169 -12.515 51.817 1.00 58.94 194 ASP A N 1
ATOM 1533 C CA . ASP A 1 194 ? -11.072 -13.598 52.214 1.00 58.94 194 ASP A CA 1
ATOM 1534 C C . ASP A 1 194 ? -10.304 -14.872 52.594 1.00 58.94 194 ASP A C 1
ATOM 1536 O O . ASP A 1 194 ? -10.724 -15.588 53.496 1.00 58.94 194 ASP A O 1
ATOM 1540 N N . GLY A 1 195 ? -9.127 -15.122 52.006 1.00 52.91 195 GLY A N 1
ATOM 1541 C CA . GLY A 1 195 ? -8.207 -16.167 52.471 1.00 52.91 195 GLY A CA 1
ATOM 1542 C C . GLY A 1 195 ? -7.662 -15.923 53.886 1.00 52.91 195 GLY A C 1
ATOM 1543 O O . GLY A 1 195 ? -7.383 -16.878 54.603 1.00 52.91 195 GLY A O 1
ATOM 1544 N N . LEU A 1 196 ? -7.559 -14.663 54.325 1.00 50.72 196 LEU A N 1
ATOM 1545 C CA . LEU A 1 196 ? -7.233 -14.307 55.712 1.00 50.72 196 LEU A CA 1
ATOM 1546 C C . LEU A 1 196 ? -8.463 -14.382 56.629 1.00 50.72 196 LEU A C 1
ATOM 1548 O O . LEU A 1 196 ? -8.325 -14.776 57.784 1.00 50.72 196 LEU A O 1
ATOM 1552 N N . MET A 1 197 ? -9.658 -14.071 56.121 1.00 50.62 197 MET A N 1
ATOM 1553 C CA . MET A 1 197 ? -10.904 -14.163 56.890 1.00 50.62 197 MET A CA 1
ATOM 1554 C C . MET A 1 197 ? -11.327 -15.623 57.131 1.00 50.62 197 MET A C 1
ATOM 1556 O O . MET A 1 197 ? -11.715 -15.967 58.242 1.00 50.62 197 MET A O 1
ATOM 1560 N N . PHE A 1 198 ? -11.126 -16.518 56.155 1.00 47.34 198 PHE A N 1
ATOM 1561 C CA . PHE A 1 198 ? -11.347 -17.961 56.328 1.00 47.34 198 PHE A CA 1
ATOM 1562 C C . PHE A 1 198 ? -10.335 -18.611 57.288 1.00 47.34 198 PHE A C 1
ATOM 1564 O O . PHE A 1 198 ? -10.667 -19.578 57.966 1.00 47.34 198 PHE A O 1
ATOM 1571 N N . ILE A 1 199 ? -9.104 -18.090 57.378 1.00 47.28 199 ILE A N 1
ATOM 1572 C CA . ILE A 1 199 ? -8.108 -18.574 58.349 1.00 47.28 199 ILE A CA 1
ATOM 1573 C C . ILE A 1 199 ? -8.392 -18.021 59.757 1.00 47.28 199 ILE A C 1
ATOM 1575 O O . ILE A 1 199 ? -8.187 -18.738 60.732 1.00 47.28 199 ILE A O 1
ATOM 1579 N N . ALA A 1 200 ? -8.908 -16.795 59.890 1.00 47.47 200 ALA A N 1
ATOM 1580 C CA . ALA A 1 200 ? -9.275 -16.222 61.188 1.00 47.47 200 ALA A CA 1
ATOM 1581 C C . ALA A 1 200 ? -10.491 -16.921 61.832 1.00 47.47 200 ALA A C 1
ATOM 1583 O O . ALA A 1 200 ? -10.470 -17.174 63.039 1.00 47.47 200 ALA A O 1
ATOM 1584 N N . ASP A 1 201 ? -11.493 -17.311 61.037 1.00 44.97 201 ASP A N 1
ATOM 1585 C CA . ASP A 1 201 ? -12.658 -18.063 61.532 1.00 44.97 201 ASP A CA 1
ATOM 1586 C C . ASP A 1 201 ? -12.325 -19.524 61.887 1.00 44.97 201 ASP A C 1
ATOM 1588 O O . ASP A 1 201 ? -12.968 -20.104 62.757 1.00 44.97 201 ASP A O 1
ATOM 1592 N N . CYS A 1 202 ? -11.277 -20.118 61.302 1.00 42.12 202 CYS A N 1
ATOM 1593 C CA . CYS A 1 202 ? -10.816 -21.465 61.671 1.00 42.12 202 CYS A CA 1
ATOM 1594 C C . CYS A 1 202 ? -9.853 -21.509 62.875 1.00 42.12 202 CYS A C 1
ATOM 1596 O O . CYS A 1 202 ? -9.505 -22.602 63.312 1.00 42.12 202 CYS A O 1
ATOM 1598 N N . ILE A 1 203 ? -9.409 -20.366 63.413 1.00 45.38 203 ILE A N 1
ATOM 1599 C CA . ILE A 1 203 ? -8.527 -20.301 64.601 1.00 45.38 203 ILE A CA 1
ATOM 1600 C C . ILE A 1 203 ? -9.317 -19.963 65.888 1.00 45.38 203 ILE A C 1
ATOM 1602 O O . ILE A 1 203 ? -8.773 -20.067 66.985 1.00 45.38 203 ILE A O 1
ATOM 1606 N N . SER A 1 204 ? -10.610 -19.618 65.785 1.00 45.38 204 SER A N 1
ATOM 1607 C CA . SER A 1 204 ? -11.466 -19.250 66.935 1.00 45.38 204 SER A CA 1
ATOM 1608 C C . SER A 1 204 ? -12.511 -20.304 67.350 1.00 45.38 204 SER A C 1
ATOM 1610 O O . SER A 1 204 ? -13.445 -19.978 68.083 1.00 45.38 204 SER A O 1
ATOM 1612 N N . THR A 1 205 ? -12.350 -21.564 66.944 1.00 40.94 205 THR A N 1
ATOM 1613 C CA . THR A 1 205 ? -13.097 -22.726 67.478 1.00 40.94 205 THR A CA 1
ATOM 1614 C C . THR A 1 205 ? -12.137 -23.832 67.855 1.00 40.94 205 THR A C 1
ATOM 1616 O O . THR A 1 205 ? -12.323 -24.417 68.943 1.00 40.94 205 THR A O 1
#

Organism: NCBI:txid870435